Protein AF-A0A066V922-F1 (afdb_monomer_lite)

Radius of gyration: 21.2 Å; chains: 1; bounding box: 51×47×60 Å

Secondary structure (DSSP, 8-state):
-EEEEE-TTS-EEEEE--TT-SSPEEEEEE---SS---------SS---TT--------SS-S------SS-EEEEEE-GGG--EEEEETTSEEEEEETTEEEEEEE--SS-EEEEEE-SSSEEEEEETTS-EEEEESSSTTS-SEEE---SS-EEEEEEPTTSSEEEEEETTSEEEEEESS-TTSTTTTS-SEEEE--SS-EEEEEEETTSSSEEEEEETTSEEEEEEE-SS-EEEEEEEE-SSS-EEEEEEETTTEEEEEETTS-EEEE-S-TTTPPPHHHHHHHHHHHHT-EE-HHHH-S--GGGS-BGGGGGSPPSSTT-EEEEEETTEEEEEEEETTEEEEEEEE--S-----------

InterPro domains:
  IPR001680 WD40 repeat [PF00400] (63-97)
  IPR001680 WD40 repeat [PF00400] (100-137)
  IPR001680 WD40 repeat [PF00400] (143-180)
  IPR001680 WD40 repeat [PF00400] (191-228)
  IPR001680 WD40 repeat [PF00400] (247-271)
  IPR001680 WD40 repeat [PS50082] (1-16)
  IPR001680 WD40 repeat [PS50082] (66-98)
  IPR001680 WD40 repeat [PS50082] (106-146)
  IPR001680 WD40 repeat [PS50082] (196-229)
  IPR001680 WD40 repeat [SM00320] (59-98)
  IPR001680 WD40 repeat [SM00320] (99-137)
  IPR001680 WD40 repeat [SM00320] (141-180)
  IPR001680 WD40 repeat [SM00320] (189-229)
  IPR001680 WD40 repeat [SM00320] (234-272)
  IPR015155 PLAA family ubiquitin binding domain [PF09070] (317-364)
  IPR015155 PLAA family ubiquitin binding domain [PS51394] (336-364)
  IPR015943 WD40/YVTN repeat-like-containing domain superfamily [G3DSA:2.130.10.10] (1-291)
  IPR020472 PAC1/LIS1-like, WD-40 repeat [PR00320] (3-17)
  IPR020472 PAC1/LIS1-like, WD-40 repeat [PR00320] (85-99)
  IPR020472 PAC1/LIS1-like, WD-40 repeat [PR00320] (124-138)

Organism: Tilletiaria anomala (strain ATCC 24038 / CBS 436.72 / UBC 951) (NCBI:txid1037660)

Foldseek 3Di:
DWDWDWFQVQKIWIWDDDPLGQDIDTLDIAHDGPGGDQEDEDAAQADDDPPDPDSPPHDNDDPADQDDDPADWQYWYAAVNRQWIWIWFQSQWIFIAGPSYTQDIQDDGPGTFNYKDHLHNFWIWTFFQSQKIFIAGSVHRPDTPAIAHAGPGGKAEKEQWPPSQKIWTFFQSQKIFIAGPPPRVDPCRRYGLEIEHDGPGGWHYKEFQHVDPGWMWIWFLLQWIWIKDDPSNYIYTQFIDHFLARGFNYWYHDPVGKIWTDGPVRDIDIGDPDPSSDDDPVVVVVGLVSQLADEDECSNVNQDDQVPFAAPVVQVDADPGFQDKHWHHDPPWIWIWGHGPGHTRTRYTYDRDDDPDDPDPPPD

pLDDT: mean 89.66, std 14.13, range [31.98, 98.94]

Sequence (364 aa):
DLLLSASRDKTARLWSRPAGAKQFDTSGVLSGHDGFVNACAFFHSGAAAPGISRSLAVSDTPDYTLLGHEENICSLDAGPGGSYIVSGSWDKTAKVWKDWKCVATLKGHAHAVWAVLAVDEDRILTASADKLIRLWSISSPSKPIATFSGHLDAVRGLSLLQGGKAFASCGNDSNVCIYSLVDLSSPSANQPIYTLSGHTSFAYSLAAIESGQGEVASSGEDRSVRIWKGDGSAGSMQQSITLPAVSVWSVAAIPGGDLATGSNDGVLRVFTRDEARKAGAEEIKIFDAAVASQELNKAQIGDVNLEQLRGLEALCQPGTKEGEVKMVRNGDKGEAYQWTMGSWQKIGDVIGGVAKGKKQLYQG

Structure (mmCIF, N/CA/C/O backbone):
data_AF-A0A066V922-F1
#
_entry.id   AF-A0A066V922-F1
#
loop_
_atom_site.group_PDB
_atom_site.id
_atom_site.type_symbol
_atom_site.label_atom_id
_atom_site.label_alt_id
_atom_site.label_comp_id
_atom_site.label_asym_id
_atom_site.label_entity_id
_atom_site.label_seq_id
_atom_site.pdbx_PDB_ins_code
_atom_site.Cartn_x
_atom_site.Cartn_y
_atom_site.Cartn_z
_atom_site.occupancy
_atom_site.B_iso_or_equiv
_atom_site.auth_seq_id
_atom_site.auth_comp_id
_atom_site.auth_asym_id
_atom_site.auth_atom_id
_atom_site.pdbx_PDB_model_num
ATOM 1 N N . ASP A 1 1 ? 2.276 -20.312 3.798 1.00 87.50 1 ASP A N 1
ATOM 2 C CA . ASP A 1 1 ? 1.802 -18.910 3.808 1.00 87.50 1 ASP A CA 1
ATOM 3 C C . ASP A 1 1 ? 0.357 -18.815 3.377 1.00 87.50 1 ASP A C 1
ATOM 5 O O . ASP A 1 1 ? -0.105 -19.679 2.634 1.00 87.50 1 ASP A O 1
ATOM 9 N N . LEU A 1 2 ? -0.334 -17.776 3.840 1.00 90.06 2 LEU A N 1
ATOM 10 C CA . LEU A 1 2 ? -1.698 -17.449 3.443 1.00 90.06 2 LEU A CA 1
ATOM 11 C C . LEU A 1 2 ? -1.748 -16.011 2.936 1.00 90.06 2 LEU A C 1
ATOM 13 O O . LEU A 1 2 ? -1.105 -15.133 3.506 1.00 90.06 2 LEU A O 1
ATOM 17 N N . LEU A 1 3 ? -2.531 -15.784 1.888 1.00 93.25 3 LEU A N 1
ATOM 18 C CA . LEU A 1 3 ? -2.858 -14.457 1.381 1.00 93.25 3 LEU A CA 1
ATOM 19 C C . LEU A 1 3 ? -4.364 -14.346 1.205 1.00 93.25 3 LEU A C 1
ATOM 21 O O . LEU A 1 3 ? -5.024 -15.315 0.840 1.00 93.25 3 LEU A O 1
ATOM 25 N N . LEU A 1 4 ? -4.891 -13.150 1.423 1.00 93.62 4 LEU A N 1
ATOM 26 C CA . LEU A 1 4 ? -6.270 -12.800 1.129 1.00 93.62 4 LEU A CA 1
ATOM 27 C C . LEU A 1 4 ? -6.245 -11.626 0.155 1.00 93.62 4 LEU A C 1
ATOM 29 O O . LEU A 1 4 ? -5.545 -10.644 0.393 1.00 93.62 4 LEU A O 1
ATOM 33 N N . SER A 1 5 ? -6.971 -11.743 -0.951 1.00 95.62 5 SER A N 1
ATOM 34 C CA . SER A 1 5 ? -7.108 -10.666 -1.931 1.00 95.62 5 SER A CA 1
ATOM 35 C C . SER A 1 5 ? -8.568 -10.295 -2.101 1.00 95.62 5 SER A C 1
ATOM 37 O O . SER A 1 5 ? -9.400 -11.186 -2.250 1.00 95.62 5 SER A O 1
ATOM 39 N N . ALA A 1 6 ? -8.856 -9.003 -2.166 1.00 94.31 6 ALA A N 1
ATOM 40 C CA . ALA A 1 6 ? -10.155 -8.462 -2.532 1.00 94.31 6 ALA A CA 1
ATOM 41 C C . ALA A 1 6 ? -10.144 -7.993 -3.996 1.00 94.31 6 ALA A C 1
ATOM 43 O O . ALA A 1 6 ? -9.106 -7.554 -4.497 1.00 94.31 6 ALA A O 1
ATOM 44 N N . SER A 1 7 ? -11.276 -8.113 -4.690 1.00 95.12 7 SER A N 1
ATOM 45 C CA . SER A 1 7 ? -11.373 -7.792 -6.112 1.00 95.12 7 SER A CA 1
ATOM 46 C C . SER A 1 7 ? -12.682 -7.092 -6.475 1.00 95.12 7 SER A C 1
ATOM 48 O O . SER A 1 7 ? -13.732 -7.235 -5.840 1.00 95.12 7 SER A O 1
ATOM 50 N N . ARG A 1 8 ? -12.621 -6.342 -7.579 1.00 94.19 8 ARG A N 1
ATOM 51 C CA . ARG A 1 8 ? -13.780 -5.705 -8.216 1.00 94.19 8 ARG A CA 1
ATOM 52 C C . ARG A 1 8 ? -14.691 -6.703 -8.937 1.00 94.19 8 ARG A C 1
ATOM 54 O O . ARG A 1 8 ? -15.780 -6.326 -9.355 1.00 94.19 8 ARG A O 1
ATOM 61 N N . ASP A 1 9 ? -14.295 -7.975 -9.022 1.00 93.00 9 ASP A N 1
ATOM 62 C CA . ASP A 1 9 ? -15.160 -9.083 -9.457 1.00 93.00 9 ASP A CA 1
ATOM 63 C C . ASP A 1 9 ? -16.184 -9.518 -8.388 1.00 93.00 9 ASP A C 1
ATOM 65 O O . ASP A 1 9 ? -16.895 -10.501 -8.586 1.00 93.00 9 ASP A O 1
ATOM 69 N N . LYS A 1 10 ? -16.287 -8.755 -7.287 1.00 93.19 10 LYS A N 1
ATOM 70 C CA . LYS A 1 10 ? -17.174 -8.985 -6.136 1.00 93.19 10 LYS A CA 1
ATOM 71 C C . LYS A 1 10 ? -16.784 -10.183 -5.269 1.00 93.19 10 LYS A C 1
ATOM 73 O O . LYS A 1 10 ? -17.571 -10.629 -4.433 1.00 93.19 10 LYS A O 1
ATOM 78 N N . THR A 1 11 ? -15.568 -10.695 -5.441 1.00 92.88 11 THR A N 1
ATOM 79 C CA . THR A 1 11 ? -15.042 -11.792 -4.630 1.00 92.88 11 THR A CA 1
ATOM 80 C C . THR A 1 11 ? -13.855 -11.351 -3.789 1.00 92.88 11 THR A C 1
ATOM 82 O O . THR A 1 11 ? -13.096 -10.443 -4.145 1.00 92.88 11 THR A O 1
ATOM 85 N N . ALA A 1 12 ? -13.677 -12.035 -2.663 1.00 93.19 12 ALA A N 1
ATOM 86 C CA . ALA A 1 12 ? -12.369 -12.169 -2.049 1.00 93.19 12 ALA A CA 1
ATOM 87 C C . ALA A 1 12 ? -11.852 -13.593 -2.272 1.00 93.19 12 ALA A C 1
ATOM 89 O O . ALA A 1 12 ? -12.626 -14.539 -2.399 1.00 93.19 12 ALA A O 1
ATOM 90 N N . ARG A 1 13 ? -10.535 -13.762 -2.352 1.00 93.81 13 ARG A N 1
ATOM 91 C CA . ARG A 1 13 ? -9.901 -15.061 -2.597 1.00 93.81 13 ARG A CA 1
ATOM 92 C C . ARG A 1 13 ? -8.843 -15.324 -1.554 1.00 93.81 13 ARG A C 1
ATOM 94 O O . ARG A 1 13 ? -7.994 -14.468 -1.302 1.00 93.81 13 ARG A O 1
ATOM 101 N N . LEU A 1 14 ? -8.909 -16.512 -0.972 1.00 93.44 14 LEU A N 1
ATOM 102 C CA . LEU A 1 14 ? -7.880 -17.041 -0.101 1.00 93.44 14 LEU A CA 1
ATOM 103 C C . LEU A 1 14 ? -6.886 -17.824 -0.956 1.00 93.44 14 LEU A C 1
ATOM 105 O O . LEU A 1 14 ? -7.272 -18.646 -1.789 1.00 93.44 14 LEU A O 1
ATOM 109 N N . TRP A 1 15 ? -5.607 -17.569 -0.726 1.00 93.50 15 TRP A N 1
ATOM 110 C CA . TRP A 1 15 ? -4.508 -18.244 -1.390 1.00 93.50 15 TRP A CA 1
ATOM 111 C C . TRP A 1 15 ? -3.625 -18.910 -0.350 1.00 93.50 15 TRP A C 1
ATOM 113 O O . TRP A 1 15 ? -3.354 -18.332 0.705 1.00 93.50 15 TRP A O 1
ATOM 123 N N . SER A 1 16 ? -3.128 -20.100 -0.661 1.00 92.06 16 SER A N 1
ATOM 124 C CA . SER A 1 16 ? -2.196 -20.825 0.194 1.00 92.06 16 SER A CA 1
ATOM 125 C C . SER A 1 16 ? -0.951 -21.235 -0.570 1.00 92.06 16 SER A C 1
ATOM 127 O O . SER A 1 16 ? -1.041 -21.743 -1.684 1.00 92.06 16 SER A O 1
ATOM 129 N N . ARG A 1 17 ? 0.204 -21.067 0.070 1.00 91.62 17 ARG A N 1
ATOM 130 C CA . ARG A 1 17 ? 1.487 -21.603 -0.388 1.00 91.62 17 ARG A CA 1
ATOM 131 C C . ARG A 1 17 ? 1.995 -22.621 0.631 1.00 91.62 17 ARG A C 1
ATOM 133 O O . ARG A 1 17 ? 2.325 -22.213 1.755 1.00 91.62 17 ARG A O 1
ATOM 140 N N . PRO A 1 18 ? 2.038 -23.922 0.290 1.00 89.06 18 PRO A N 1
ATOM 141 C CA . PRO A 1 18 ? 2.653 -24.941 1.134 1.00 89.06 18 PRO A CA 1
ATOM 142 C C . PRO A 1 18 ? 4.140 -24.662 1.386 1.00 89.06 18 PRO A C 1
ATOM 144 O O . PRO A 1 18 ? 4.804 -23.986 0.600 1.00 89.06 18 PRO A O 1
ATOM 147 N N . ALA A 1 19 ? 4.684 -25.206 2.475 1.00 85.31 19 ALA A N 1
ATOM 148 C CA . ALA A 1 19 ? 6.110 -25.085 2.767 1.00 85.31 19 ALA A CA 1
ATOM 149 C C . ALA A 1 19 ? 6.957 -25.678 1.624 1.00 85.31 19 ALA A C 1
ATOM 151 O O . ALA A 1 19 ? 6.695 -26.787 1.163 1.00 85.31 19 ALA A O 1
ATOM 152 N N . GLY A 1 20 ? 7.965 -24.931 1.166 1.00 83.88 20 GLY A N 1
ATOM 153 C CA . GLY A 1 20 ? 8.836 -25.327 0.052 1.00 83.88 20 GLY A CA 1
ATOM 154 C C . GLY A 1 20 ? 8.241 -25.128 -1.348 1.00 83.88 20 GLY A C 1
ATOM 155 O O . GLY A 1 20 ? 8.960 -25.296 -2.331 1.00 83.88 20 GLY A O 1
ATOM 156 N N . ALA A 1 21 ? 6.967 -24.741 -1.467 1.00 88.88 21 ALA A N 1
ATOM 157 C CA . ALA A 1 21 ? 6.369 -24.386 -2.750 1.00 88.88 21 ALA A CA 1
ATOM 158 C C . ALA A 1 21 ? 6.754 -22.955 -3.164 1.00 88.88 21 ALA A C 1
ATOM 160 O O . ALA A 1 21 ? 6.979 -22.086 -2.321 1.00 88.88 21 ALA A O 1
ATOM 161 N N . LYS A 1 22 ? 6.803 -22.702 -4.478 1.00 89.06 22 LYS A N 1
ATOM 162 C CA . LYS A 1 22 ? 7.029 -21.356 -5.038 1.00 89.06 22 LYS A CA 1
ATOM 163 C C . LYS A 1 22 ? 5.721 -20.600 -5.268 1.00 89.06 22 LYS A C 1
ATOM 165 O O . LYS A 1 22 ? 5.647 -19.401 -5.012 1.00 89.06 22 LYS A O 1
ATOM 170 N N . GLN A 1 23 ? 4.704 -21.318 -5.738 1.00 89.44 23 GLN A N 1
ATOM 171 C CA . GLN A 1 23 ? 3.429 -20.766 -6.184 1.00 89.44 23 GLN A CA 1
ATOM 172 C C . GLN A 1 23 ? 2.380 -20.776 -5.071 1.00 89.44 23 GLN A C 1
ATOM 174 O O . GLN A 1 23 ? 2.473 -21.539 -4.108 1.00 89.44 23 GLN A O 1
ATOM 179 N N . PHE A 1 24 ? 1.398 -19.894 -5.220 1.00 93.06 24 PHE A N 1
ATOM 180 C CA . PHE A 1 24 ? 0.194 -19.863 -4.405 1.00 93.06 24 PHE A CA 1
ATOM 181 C C . PHE A 1 24 ? -0.958 -20.473 -5.196 1.00 93.06 24 PHE A C 1
ATOM 183 O O . PHE A 1 24 ? -1.198 -20.075 -6.334 1.00 93.06 24 PHE A O 1
ATOM 190 N N . ASP A 1 25 ? -1.706 -21.359 -4.554 1.00 91.62 25 ASP A N 1
ATOM 191 C CA . ASP A 1 25 ? -2.947 -21.904 -5.090 1.00 91.62 25 ASP A CA 1
ATOM 192 C C . ASP A 1 25 ? -4.141 -21.219 -4.427 1.00 91.62 25 ASP A C 1
ATOM 194 O O . ASP A 1 25 ? -4.099 -20.895 -3.235 1.00 91.62 25 ASP A O 1
ATOM 198 N N . THR A 1 26 ? -5.224 -21.005 -5.178 1.00 90.88 26 THR A N 1
ATOM 199 C CA . THR A 1 26 ? -6.489 -20.555 -4.588 1.00 90.88 26 THR A CA 1
ATOM 200 C C . THR A 1 26 ? -7.048 -21.671 -3.707 1.00 90.88 26 THR A C 1
ATOM 202 O O . THR A 1 26 ? -7.366 -22.752 -4.194 1.00 90.88 26 THR A O 1
ATOM 205 N N . SER A 1 27 ? -7.180 -21.403 -2.411 1.00 87.38 27 SER A N 1
ATOM 206 C CA . SER A 1 27 ? -7.710 -22.342 -1.418 1.00 87.38 27 SER A CA 1
ATOM 207 C C . SER A 1 27 ? -9.165 -22.066 -1.042 1.00 87.38 27 SER A C 1
ATOM 209 O O . SER A 1 27 ? -9.804 -22.909 -0.418 1.00 87.38 27 SER A O 1
ATOM 211 N N . GLY A 1 28 ? -9.714 -20.919 -1.450 1.00 88.00 28 GLY A N 1
ATOM 212 C CA . GLY A 1 28 ? -11.136 -20.623 -1.321 1.00 88.00 28 GLY A CA 1
ATOM 213 C C . GLY A 1 28 ? -11.526 -19.308 -1.985 1.00 88.00 28 GLY A C 1
ATOM 214 O O . GLY A 1 28 ? -10.698 -18.414 -2.172 1.00 88.00 28 GLY A O 1
ATOM 215 N N . VAL A 1 29 ? -12.803 -19.196 -2.333 1.00 90.88 29 VAL A N 1
ATOM 216 C CA . VAL A 1 29 ? -13.412 -17.972 -2.856 1.00 90.88 29 VAL A CA 1
ATOM 217 C C . VAL A 1 29 ? -14.531 -17.583 -1.903 1.00 90.88 29 VAL A C 1
ATOM 219 O O . VAL A 1 29 ? -15.367 -18.408 -1.566 1.00 90.88 29 VAL A O 1
ATOM 222 N N . LEU A 1 30 ? -14.502 -16.338 -1.448 1.00 89.62 30 LEU A N 1
ATOM 223 C CA . LEU A 1 30 ? -15.539 -15.701 -0.652 1.00 89.62 30 LEU A CA 1
ATOM 224 C C . LEU A 1 30 ? -16.408 -14.890 -1.608 1.00 89.62 30 LEU A C 1
ATOM 226 O O . LEU A 1 30 ? -15.980 -13.844 -2.115 1.00 89.62 30 LEU A O 1
ATOM 230 N N . SER A 1 31 ? -17.603 -15.397 -1.880 1.00 87.19 31 SER A N 1
ATOM 231 C CA . SER A 1 31 ? -18.597 -14.740 -2.726 1.00 87.19 31 SER A CA 1
ATOM 232 C C . SER A 1 31 ? -19.736 -14.132 -1.888 1.00 87.19 31 SER A C 1
ATOM 234 O O . SER A 1 31 ? -19.645 -14.072 -0.665 1.00 87.19 31 SER A O 1
ATOM 236 N N . GLY A 1 32 ? -20.769 -13.581 -2.535 1.00 82.25 32 GLY A N 1
ATOM 237 C CA . GLY A 1 32 ? -21.944 -13.020 -1.846 1.00 82.25 32 GLY A CA 1
ATOM 238 C C . GLY A 1 32 ? -21.946 -11.500 -1.638 1.00 82.25 32 GLY A C 1
ATOM 239 O O . GLY A 1 32 ? -22.894 -10.976 -1.061 1.00 82.25 32 GLY A O 1
ATOM 240 N N . HIS A 1 33 ? -20.936 -10.774 -2.128 1.00 86.12 33 HIS A N 1
ATOM 241 C CA . HIS A 1 33 ? -20.959 -9.308 -2.149 1.00 86.12 33 HIS A CA 1
ATOM 242 C C . HIS A 1 33 ? -21.713 -8.795 -3.387 1.00 86.12 33 HIS A C 1
ATOM 244 O O . HIS A 1 33 ? -21.485 -9.259 -4.505 1.00 86.12 33 HIS A O 1
ATOM 250 N N . ASP A 1 34 ? -22.562 -7.780 -3.216 1.00 86.00 34 ASP A N 1
ATOM 251 C CA . ASP A 1 34 ? -23.314 -7.179 -4.331 1.00 86.00 34 ASP A CA 1
ATOM 252 C C . ASP A 1 34 ? -22.495 -6.156 -5.141 1.00 86.00 34 ASP A C 1
ATOM 254 O O . ASP A 1 34 ? -22.832 -5.841 -6.291 1.00 86.00 34 ASP A O 1
ATOM 258 N N . GLY A 1 35 ? -21.384 -5.676 -4.574 1.00 88.62 35 GLY A N 1
ATOM 259 C CA . GLY A 1 35 ? -20.483 -4.675 -5.147 1.00 88.62 35 GLY A CA 1
ATOM 260 C C . GLY A 1 35 ? -19.009 -5.072 -5.064 1.00 88.62 35 GLY A C 1
ATOM 261 O O . GLY A 1 35 ? -18.673 -6.218 -4.775 1.00 88.62 35 GLY A O 1
ATOM 262 N N . PHE A 1 36 ? -18.120 -4.118 -5.349 1.00 92.75 36 PHE A N 1
ATOM 263 C CA . PHE A 1 36 ? -16.677 -4.334 -5.244 1.00 92.75 36 PHE A CA 1
ATOM 264 C C . PHE A 1 36 ? -16.284 -4.694 -3.812 1.00 92.75 36 PHE A C 1
ATOM 266 O O . PHE A 1 36 ? -16.769 -4.086 -2.857 1.00 92.75 36 PHE A O 1
ATOM 273 N N . VAL A 1 37 ? -15.373 -5.655 -3.667 1.00 94.31 37 VAL A N 1
ATOM 274 C CA . VAL A 1 37 ? -14.718 -5.888 -2.382 1.00 94.31 37 VAL A CA 1
ATOM 275 C C . VAL A 1 37 ? -13.525 -4.940 -2.317 1.00 94.31 37 VAL A C 1
ATOM 277 O O . VAL A 1 37 ? -12.546 -5.118 -3.039 1.00 94.31 37 VAL A O 1
ATOM 280 N N . ASN A 1 38 ? -13.630 -3.901 -1.490 1.00 92.62 38 ASN A N 1
ATOM 281 C CA . ASN A 1 38 ? -12.627 -2.830 -1.422 1.00 92.62 38 ASN A CA 1
ATOM 282 C C . ASN A 1 38 ? -11.485 -3.130 -0.448 1.00 92.62 38 ASN A C 1
ATOM 284 O O . ASN A 1 38 ? -10.369 -2.656 -0.635 1.00 92.62 38 ASN A O 1
ATOM 288 N N . ALA A 1 39 ? -11.766 -3.895 0.606 1.00 93.25 39 ALA A N 1
ATOM 289 C CA . ALA A 1 39 ? -10.811 -4.192 1.660 1.00 93.25 39 ALA A CA 1
ATOM 290 C C . ALA A 1 39 ? -11.051 -5.586 2.228 1.00 93.25 39 ALA A C 1
ATOM 292 O O . ALA A 1 39 ? -12.178 -6.079 2.270 1.00 93.25 39 ALA A O 1
ATOM 293 N N . CYS A 1 40 ? -9.978 -6.196 2.708 1.00 93.94 40 CYS A N 1
ATOM 294 C CA . CYS A 1 40 ? -10.016 -7.456 3.422 1.00 93.94 40 CYS A CA 1
ATOM 295 C C . CYS A 1 40 ? -8.916 -7.460 4.484 1.00 93.94 40 CYS A C 1
ATOM 297 O O . CYS A 1 40 ? -7.828 -6.939 4.248 1.00 93.94 40 CYS A O 1
ATOM 299 N N . ALA A 1 41 ? -9.191 -8.069 5.631 1.00 92.00 41 ALA A N 1
ATOM 300 C CA . ALA A 1 41 ? -8.224 -8.244 6.704 1.00 92.00 41 ALA A CA 1
ATOM 301 C C . ALA A 1 41 ? -8.397 -9.639 7.302 1.00 92.00 41 ALA A C 1
ATOM 303 O O . ALA A 1 41 ? -9.513 -10.160 7.375 1.00 92.00 41 ALA A O 1
ATOM 304 N N . PHE A 1 42 ? -7.297 -10.245 7.739 1.00 88.75 42 PHE A N 1
ATOM 305 C CA . PHE A 1 42 ? -7.385 -11.452 8.547 1.00 88.75 42 PHE A CA 1
ATOM 306 C C . PHE A 1 42 ? -7.827 -11.080 9.961 1.00 88.75 42 PHE A C 1
ATOM 308 O O . PHE A 1 42 ? -7.199 -10.254 10.616 1.00 88.75 42 PHE A O 1
ATOM 315 N N . PHE A 1 43 ? -8.874 -11.737 10.447 1.00 84.94 43 PHE A N 1
ATOM 316 C CA . PHE A 1 43 ? -9.348 -11.605 11.817 1.00 84.94 43 PHE A CA 1
ATOM 317 C C . PHE A 1 43 ? -9.267 -12.970 12.501 1.00 84.94 43 PHE A C 1
ATOM 319 O O . PHE A 1 43 ? -9.859 -13.941 12.033 1.00 84.94 43 PHE A O 1
ATOM 326 N N . HIS A 1 44 ? -8.509 -13.060 13.594 1.00 73.06 44 HIS A N 1
ATOM 327 C CA . HIS A 1 44 ? -8.324 -14.303 14.341 1.00 73.06 44 HIS A CA 1
ATOM 328 C C . HIS A 1 44 ? -8.825 -14.125 15.768 1.00 73.06 44 HIS A C 1
ATOM 330 O O . HIS A 1 44 ? -8.191 -13.424 16.544 1.00 73.06 44 HIS A O 1
ATOM 336 N N . SER A 1 45 ? -9.902 -14.806 16.156 1.00 54.66 45 SER A N 1
ATOM 337 C CA . SER A 1 45 ? -10.264 -14.893 17.571 1.00 54.66 45 SER A CA 1
ATOM 338 C C . SER A 1 45 ? -9.290 -15.838 18.296 1.00 54.66 45 SER A C 1
ATOM 340 O O . SER A 1 45 ? -9.345 -17.059 18.104 1.00 54.66 45 SER A O 1
ATOM 342 N N . GLY A 1 46 ? -8.406 -15.284 19.129 1.00 49.94 46 GLY A N 1
ATOM 343 C CA . GLY A 1 46 ? -7.539 -16.035 20.044 1.00 49.94 46 GLY A CA 1
ATOM 344 C C . GLY A 1 46 ? -6.112 -16.294 19.543 1.00 49.94 46 GLY A C 1
ATOM 345 O O . GLY A 1 46 ? -5.828 -16.292 18.347 1.00 49.94 46 GLY A O 1
ATOM 346 N N . ALA A 1 47 ? -5.197 -16.536 20.488 1.00 42.97 47 ALA A N 1
ATOM 347 C CA . ALA A 1 47 ? -3.798 -16.837 20.196 1.00 42.97 47 ALA A CA 1
ATOM 348 C C . ALA A 1 47 ? -3.687 -18.132 19.374 1.00 42.97 47 ALA A C 1
ATOM 350 O O . ALA A 1 47 ? -4.131 -19.199 19.807 1.00 42.97 47 ALA A O 1
ATOM 351 N N . ALA A 1 48 ? -3.090 -18.055 18.186 1.00 43.59 48 ALA A N 1
ATOM 352 C CA . ALA A 1 48 ? -2.724 -19.249 17.442 1.00 43.59 48 ALA A CA 1
ATOM 353 C C . ALA A 1 48 ? -1.663 -20.015 18.248 1.00 43.59 48 ALA A C 1
ATOM 355 O O . ALA A 1 48 ? -0.549 -19.530 18.439 1.00 43.59 48 ALA A O 1
ATOM 356 N N . ALA A 1 49 ? -2.001 -21.210 18.739 1.00 36.22 49 ALA A N 1
ATOM 357 C CA . ALA A 1 49 ? -0.987 -22.125 19.243 1.00 36.22 49 ALA A CA 1
ATOM 358 C C . ALA A 1 49 ? -0.062 -22.509 18.069 1.00 36.22 49 ALA A C 1
ATOM 360 O O . ALA A 1 49 ? -0.569 -22.885 17.004 1.00 36.22 49 ALA A O 1
ATOM 361 N N . PRO A 1 50 ? 1.270 -22.415 18.216 1.00 36.34 50 PRO A N 1
ATOM 362 C CA . PRO A 1 50 ? 2.186 -22.813 17.155 1.00 36.34 50 PRO A CA 1
ATOM 363 C C . PRO A 1 50 ? 1.982 -24.297 16.809 1.00 36.34 50 PRO A C 1
ATOM 365 O O . PRO A 1 50 ? 1.956 -25.148 17.694 1.00 36.34 50 PRO A O 1
ATOM 368 N N . GLY A 1 51 ? 1.834 -24.607 15.516 1.00 39.06 51 GLY A N 1
ATOM 369 C CA . GLY A 1 51 ? 1.804 -25.984 15.003 1.00 39.06 51 GLY A CA 1
ATOM 370 C C . GLY A 1 51 ? 0.432 -26.573 14.650 1.00 39.06 51 GLY A C 1
ATOM 371 O O . GLY A 1 51 ? 0.386 -27.707 14.181 1.00 39.06 51 GLY A O 1
ATOM 372 N N . ILE A 1 52 ? -0.680 -25.844 14.802 1.00 37.34 52 ILE A N 1
ATOM 373 C CA . ILE A 1 52 ? -1.986 -26.328 14.321 1.00 37.34 52 ILE A CA 1
ATOM 374 C C . ILE A 1 52 ? -2.198 -25.878 12.871 1.00 37.34 52 ILE A C 1
ATOM 376 O O . ILE A 1 52 ? -2.446 -24.703 12.605 1.00 37.34 52 ILE A O 1
ATOM 380 N N . SER A 1 53 ? -2.147 -26.829 11.933 1.00 38.69 53 SER A N 1
ATOM 381 C CA . SER A 1 53 ? -2.688 -26.639 10.583 1.00 38.69 53 SER A CA 1
ATOM 382 C C . SER A 1 53 ? -4.207 -26.500 10.698 1.00 38.69 53 SER A C 1
ATOM 384 O O . SER A 1 53 ? -4.923 -27.489 10.854 1.00 38.69 53 SER A O 1
ATOM 386 N N . ARG A 1 54 ? -4.714 -25.263 10.706 1.00 50.72 54 ARG A N 1
ATOM 387 C CA . ARG A 1 54 ? -6.150 -25.020 10.548 1.00 50.72 54 ARG A CA 1
ATOM 388 C C . ARG A 1 54 ? -6.468 -25.102 9.061 1.00 50.72 54 ARG A C 1
ATOM 390 O O . ARG A 1 54 ? -6.036 -24.255 8.286 1.00 50.72 54 ARG A O 1
ATOM 397 N N . SER A 1 55 ? -7.234 -26.119 8.674 1.00 45.88 55 SER A N 1
ATOM 398 C CA . SER A 1 55 ? -7.987 -26.058 7.424 1.00 45.88 55 SER A CA 1
ATOM 399 C C . SER A 1 55 ? -8.949 -24.875 7.546 1.00 45.88 55 SER A C 1
ATOM 401 O O . SER A 1 55 ? -9.810 -24.861 8.426 1.00 45.88 55 SER A O 1
ATOM 403 N N . LEU A 1 56 ? -8.736 -23.839 6.736 1.00 55.31 56 LEU A N 1
ATOM 404 C CA . LEU A 1 56 ? -9.671 -22.729 6.618 1.00 55.31 56 LEU A CA 1
ATOM 405 C C . LEU A 1 56 ? -10.824 -23.219 5.745 1.00 55.31 56 LEU A C 1
ATOM 407 O O . LEU A 1 56 ? -10.718 -23.230 4.522 1.00 55.31 56 LEU A O 1
ATOM 411 N N . ALA A 1 57 ? -11.903 -23.678 6.376 1.00 56.50 57 ALA A N 1
ATOM 412 C CA . ALA A 1 57 ? -13.160 -23.869 5.673 1.00 56.50 57 ALA A CA 1
ATOM 413 C C . ALA A 1 57 ? -13.692 -22.478 5.303 1.00 56.50 57 ALA A C 1
ATOM 415 O O . ALA A 1 57 ? -14.070 -21.697 6.174 1.00 56.50 57 ALA A O 1
ATOM 416 N N . VAL A 1 58 ? -13.644 -22.150 4.015 1.00 64.50 58 VAL A N 1
ATOM 417 C CA . VAL A 1 58 ? -14.196 -20.909 3.470 1.00 64.50 58 VAL A CA 1
ATOM 418 C C . VAL A 1 58 ? -15.672 -21.160 3.161 1.00 64.50 58 VAL A C 1
ATOM 420 O O . VAL A 1 58 ? -15.984 -22.082 2.410 1.00 64.50 58 VAL A O 1
ATOM 423 N N . SER A 1 59 ? -16.568 -20.380 3.771 1.00 71.12 59 SER A N 1
ATOM 424 C CA . SER A 1 59 ? -18.011 -20.422 3.506 1.00 71.12 59 SER A CA 1
ATOM 425 C C . SER A 1 59 ? -18.430 -19.230 2.647 1.00 71.12 59 SER A C 1
ATOM 427 O O . SER A 1 59 ? -17.935 -18.123 2.852 1.00 71.12 59 SER A O 1
ATOM 429 N N . ASP A 1 60 ? -19.375 -19.446 1.729 1.00 73.50 60 ASP A N 1
ATOM 430 C CA . ASP A 1 60 ? -20.008 -18.378 0.941 1.00 73.50 60 ASP A CA 1
ATOM 431 C C . ASP A 1 60 ? -21.050 -17.581 1.742 1.00 73.50 60 ASP A C 1
ATOM 433 O O . ASP A 1 60 ? -21.504 -16.525 1.305 1.00 73.50 60 ASP A O 1
ATOM 437 N N . THR A 1 61 ? -21.449 -18.067 2.921 1.00 80.88 61 THR A N 1
ATOM 438 C CA . THR A 1 61 ? -22.346 -17.335 3.820 1.00 80.88 61 THR A CA 1
ATOM 439 C C . THR A 1 61 ? -21.538 -16.658 4.922 1.00 80.88 61 THR A C 1
ATOM 441 O O . THR A 1 61 ? -20.828 -17.365 5.646 1.00 80.88 61 THR A O 1
ATOM 444 N N . PRO A 1 62 ? -21.655 -15.331 5.109 1.00 86.69 62 PRO A N 1
ATOM 445 C CA . PRO A 1 62 ? -20.966 -14.664 6.201 1.00 86.69 62 PRO A CA 1
ATOM 446 C C . PRO A 1 62 ? -21.539 -15.122 7.547 1.00 86.69 62 PRO A C 1
ATOM 448 O O . PRO A 1 62 ? -22.757 -15.164 7.721 1.00 86.69 62 PRO A O 1
ATOM 451 N N . ASP A 1 63 ? -20.667 -15.397 8.518 1.00 87.00 63 ASP A N 1
ATOM 452 C CA . ASP A 1 63 ? -21.092 -15.669 9.899 1.00 87.00 63 ASP A CA 1
ATOM 453 C C . ASP A 1 63 ? -21.768 -14.439 10.526 1.00 87.00 63 ASP A C 1
ATOM 455 O O . ASP A 1 63 ? -22.692 -14.560 11.332 1.00 87.00 63 ASP A O 1
ATOM 459 N N . TYR A 1 64 ? -21.314 -13.240 10.137 1.00 89.12 64 TYR A N 1
ATOM 460 C CA . TYR A 1 64 ? -21.810 -11.961 10.636 1.00 89.12 64 TYR A CA 1
ATOM 461 C C . TYR A 1 64 ? -21.823 -10.893 9.543 1.00 89.12 64 TYR A C 1
ATOM 463 O O . TYR A 1 64 ? -20.935 -10.828 8.694 1.00 89.12 64 TYR A O 1
ATOM 471 N N . THR A 1 65 ? -22.791 -9.980 9.631 1.00 91.44 65 THR A N 1
ATOM 472 C CA . THR A 1 65 ? -22.835 -8.750 8.833 1.00 91.44 65 THR A CA 1
ATOM 473 C C . THR A 1 65 ? -22.812 -7.543 9.763 1.00 91.44 65 THR A C 1
ATOM 475 O O . THR A 1 65 ? -23.721 -7.344 10.568 1.00 91.44 65 THR A O 1
ATOM 478 N N . LEU A 1 66 ? -21.764 -6.726 9.656 1.00 94.12 66 LEU A N 1
ATOM 479 C CA . LEU A 1 66 ? -21.562 -5.545 10.496 1.00 94.12 66 LEU A CA 1
ATOM 480 C C . LEU A 1 66 ? -22.233 -4.321 9.863 1.00 94.12 66 LEU A C 1
ATOM 482 O O . LEU A 1 66 ? -21.630 -3.584 9.086 1.00 94.12 66 LEU A O 1
ATOM 486 N N . LEU A 1 67 ? -23.511 -4.121 10.179 1.00 94.12 67 LEU A N 1
ATOM 487 C CA . LEU A 1 67 ? -24.300 -3.005 9.655 1.00 94.12 67 LEU A CA 1
ATOM 488 C C . LEU A 1 67 ? -24.016 -1.716 10.437 1.00 94.12 67 LEU A C 1
ATOM 490 O O . LEU A 1 67 ? -24.080 -1.702 11.668 1.00 94.12 67 LEU A O 1
ATOM 494 N N . GLY A 1 68 ? -23.746 -0.613 9.731 1.00 94.31 68 GLY A N 1
ATOM 495 C CA . GLY A 1 68 ? -23.700 0.704 10.373 1.00 94.31 68 GLY A CA 1
ATOM 496 C C . GLY A 1 68 ? -22.980 1.830 9.634 1.00 94.31 68 GLY A C 1
ATOM 497 O O . GLY A 1 68 ? -23.165 2.977 10.034 1.00 94.31 68 GLY A O 1
ATOM 498 N N . HIS A 1 69 ? -22.152 1.545 8.627 1.00 97.44 69 HIS A N 1
ATOM 499 C CA . HIS A 1 69 ? -21.641 2.583 7.721 1.00 97.44 69 HIS A CA 1
ATOM 500 C C . HIS A 1 69 ? -22.722 2.999 6.716 1.00 97.44 69 HIS A C 1
ATOM 502 O O . HIS A 1 69 ? -23.539 2.171 6.316 1.00 97.44 69 HIS A O 1
ATOM 508 N N . GLU A 1 70 ? -22.722 4.276 6.333 1.00 97.31 70 GLU A N 1
ATOM 509 C CA . GLU A 1 70 ? -23.716 4.853 5.405 1.00 97.31 70 GLU A CA 1
ATOM 510 C C . GLU A 1 70 ? -23.213 4.904 3.954 1.00 97.31 70 GLU A C 1
ATOM 512 O O . GLU A 1 70 ? -23.998 5.079 3.029 1.00 97.31 70 GLU A O 1
ATOM 517 N N . GLU A 1 71 ? -21.909 4.719 3.752 1.00 96.81 71 GLU A N 1
ATOM 518 C CA . GLU A 1 71 ? -21.227 4.779 2.459 1.00 96.81 71 GLU A CA 1
ATOM 519 C C . GLU A 1 71 ? -20.136 3.697 2.380 1.00 96.81 71 GLU A C 1
ATOM 521 O O . GLU A 1 71 ? -19.818 3.032 3.374 1.00 96.81 71 GLU A O 1
ATOM 526 N N . ASN A 1 72 ? -19.519 3.554 1.202 1.00 94.44 72 ASN A N 1
ATOM 527 C CA . ASN A 1 72 ? -18.491 2.550 0.916 1.00 94.44 72 ASN A CA 1
ATOM 528 C C . ASN A 1 72 ? -17.415 2.445 2.006 1.00 94.44 72 ASN A C 1
ATOM 530 O O . ASN A 1 72 ? -16.818 3.441 2.423 1.00 94.44 72 ASN A O 1
ATOM 534 N N . ILE A 1 73 ? -17.133 1.208 2.416 1.00 96.38 73 ILE A N 1
ATOM 535 C CA . ILE A 1 73 ? -15.994 0.864 3.270 1.00 96.38 73 ILE A CA 1
ATOM 536 C C . ILE A 1 73 ? -14.742 0.825 2.390 1.00 96.38 73 ILE A C 1
ATOM 538 O O . ILE A 1 73 ? -14.761 0.233 1.309 1.00 96.38 73 ILE A O 1
ATOM 542 N N . CYS A 1 74 ? -13.663 1.458 2.844 1.00 95.25 74 CYS A N 1
ATOM 543 C CA . CYS A 1 74 ? -12.408 1.591 2.095 1.00 95.25 74 CYS A CA 1
ATOM 544 C C . CYS A 1 74 ? -11.273 0.756 2.660 1.00 95.25 74 CYS A C 1
ATOM 546 O O . CYS A 1 74 ? -10.369 0.373 1.928 1.00 95.25 74 CYS A O 1
ATOM 548 N N . SER A 1 75 ? -11.287 0.525 3.968 1.00 96.94 75 SER A N 1
ATOM 549 C CA . SER A 1 75 ? -10.209 -0.155 4.672 1.00 96.94 75 SER A CA 1
ATOM 550 C C . SER A 1 75 ? -10.741 -0.889 5.887 1.00 96.94 75 SER A C 1
ATOM 552 O O . SER A 1 75 ? -11.740 -0.493 6.497 1.00 96.94 75 SER A O 1
ATOM 554 N N . LEU A 1 76 ? -10.045 -1.970 6.215 1.00 97.62 76 LEU A N 1
ATOM 555 C CA . LEU A 1 76 ? -10.284 -2.814 7.369 1.00 97.62 76 LEU A CA 1
ATOM 556 C C . LEU A 1 76 ? -8.942 -3.136 8.009 1.00 97.62 76 LEU A C 1
ATOM 558 O O . LEU A 1 76 ? -7.964 -3.351 7.295 1.00 97.62 76 LEU A O 1
ATOM 562 N N . ASP A 1 77 ? -8.927 -3.218 9.332 1.00 97.00 77 ASP A N 1
ATOM 563 C CA . ASP A 1 77 ? -7.813 -3.797 10.074 1.00 97.00 77 ASP A CA 1
ATOM 564 C C . ASP A 1 77 ? -8.318 -4.511 11.337 1.00 97.00 77 ASP A C 1
ATOM 566 O O . ASP A 1 77 ? -9.440 -4.267 11.800 1.00 97.00 77 ASP A O 1
ATOM 570 N N . ALA A 1 78 ? -7.505 -5.413 11.879 1.00 94.94 78 ALA A N 1
ATOM 571 C CA . ALA A 1 78 ? -7.817 -6.198 13.066 1.00 94.94 78 ALA A CA 1
ATOM 572 C C . ALA A 1 78 ? -6.907 -5.810 14.237 1.00 94.94 78 ALA A C 1
ATOM 574 O O . ALA A 1 78 ? -5.688 -5.738 14.108 1.00 94.94 78 ALA A O 1
ATOM 575 N N . GLY A 1 79 ? -7.514 -5.608 15.407 1.00 93.31 79 GLY A N 1
ATOM 576 C CA . GLY A 1 79 ? -6.803 -5.389 16.661 1.00 93.31 79 GLY A CA 1
ATOM 577 C C . GLY A 1 79 ? -5.905 -6.573 17.037 1.00 93.31 79 GLY A C 1
ATOM 578 O O . GLY A 1 79 ? -6.179 -7.709 16.623 1.00 93.31 79 GLY A O 1
ATOM 579 N N . PRO A 1 80 ? -4.854 -6.351 17.849 1.00 89.44 80 PRO A N 1
ATOM 580 C CA . PRO A 1 80 ? -3.987 -7.431 18.303 1.00 89.44 80 PRO A CA 1
ATOM 581 C C . PRO A 1 80 ? -4.789 -8.566 18.958 1.00 89.44 80 PRO A C 1
ATOM 583 O O . PRO A 1 80 ? -5.785 -8.348 19.644 1.00 89.44 80 PRO A O 1
ATOM 586 N N . GLY A 1 81 ? -4.412 -9.813 18.661 1.00 83.69 81 GLY A N 1
ATOM 587 C CA . GLY A 1 81 ? -5.137 -10.997 19.145 1.00 83.69 81 GLY A CA 1
ATOM 588 C C . GLY A 1 81 ? -6.587 -11.134 18.647 1.00 83.69 81 GLY A C 1
ATOM 589 O O . GLY A 1 81 ? -7.320 -11.967 19.184 1.00 83.69 81 GLY A O 1
ATOM 590 N N . GLY A 1 82 ? -6.999 -10.326 17.660 1.00 86.00 82 GLY A N 1
ATOM 591 C CA . GLY A 1 82 ? -8.376 -10.243 17.170 1.00 86.00 82 GLY A CA 1
ATOM 592 C C . GLY A 1 82 ? -9.346 -9.674 18.197 1.00 86.00 82 GLY A C 1
ATOM 593 O O . GLY A 1 82 ? -10.500 -10.092 18.250 1.00 86.00 82 GLY A O 1
ATOM 594 N N . SER A 1 83 ? -8.893 -8.740 19.036 1.00 92.06 83 SER A N 1
ATOM 595 C CA . SER A 1 83 ? -9.732 -8.138 20.076 1.00 92.06 83 SER A CA 1
ATOM 596 C C . SER A 1 83 ? -10.794 -7.174 19.533 1.00 92.06 83 SER A C 1
ATOM 598 O O . SER A 1 83 ? -11.790 -6.910 20.210 1.00 92.06 83 SER A O 1
ATOM 600 N N . TYR A 1 84 ? -10.609 -6.647 18.320 1.00 95.69 84 TYR A N 1
ATOM 601 C CA . TYR A 1 84 ? -11.585 -5.821 17.607 1.00 95.69 84 TYR A CA 1
ATOM 602 C C . TYR A 1 84 ? -11.327 -5.802 16.098 1.00 95.69 84 TYR A C 1
ATOM 604 O O . TYR A 1 84 ? -10.253 -6.172 15.633 1.00 95.69 84 TYR A 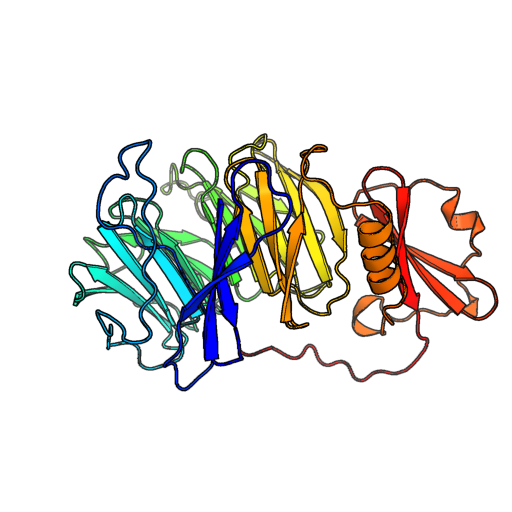O 1
ATOM 612 N N . ILE A 1 85 ? -12.307 -5.319 15.337 1.00 97.69 85 ILE A N 1
ATOM 613 C CA . ILE A 1 85 ? -12.150 -4.913 13.934 1.00 97.69 85 ILE A CA 1
ATOM 614 C C . ILE A 1 85 ? -12.301 -3.395 13.876 1.00 97.69 85 ILE A C 1
ATOM 616 O O . ILE A 1 85 ? -13.136 -2.830 14.585 1.00 97.69 85 ILE A O 1
ATOM 620 N N . VAL A 1 86 ? -11.531 -2.726 13.027 1.00 98.50 86 VAL A N 1
ATOM 621 C CA . VAL A 1 86 ? -11.752 -1.323 12.669 1.00 98.50 86 VAL A CA 1
ATOM 622 C C . VAL A 1 86 ? -12.043 -1.206 11.176 1.00 98.50 86 VAL A C 1
ATOM 624 O O . VAL A 1 86 ? -11.410 -1.871 10.364 1.00 98.50 86 VAL A O 1
ATOM 627 N N . SER A 1 87 ? -13.008 -0.359 10.816 1.00 98.69 87 SER A N 1
ATOM 628 C CA . SER A 1 87 ? -13.379 -0.058 9.430 1.00 98.69 87 SER A CA 1
ATOM 629 C C . SER A 1 87 ? -13.358 1.444 9.163 1.00 98.69 87 SER A C 1
ATOM 631 O O . SER A 1 87 ? -13.825 2.212 10.002 1.00 98.69 87 SER A O 1
ATOM 633 N N . GLY A 1 88 ? -12.840 1.866 8.007 1.00 98.62 88 GLY A N 1
ATOM 634 C CA . GLY A 1 88 ? -12.887 3.251 7.516 1.00 98.62 88 GLY A CA 1
ATOM 635 C C . GLY A 1 88 ? -13.810 3.392 6.305 1.00 98.62 88 GLY A C 1
ATOM 636 O O . GLY A 1 88 ? -13.868 2.482 5.478 1.00 98.62 88 GLY A O 1
ATOM 637 N N . SER A 1 89 ? -14.536 4.510 6.193 1.00 98.62 89 SER A N 1
ATOM 638 C CA . SER A 1 89 ? -15.559 4.705 5.155 1.00 98.62 89 SER A CA 1
ATOM 639 C C . SER A 1 89 ? -15.554 6.103 4.525 1.00 98.62 89 SER A C 1
ATOM 641 O O . SER A 1 89 ? -15.071 7.096 5.088 1.00 98.62 89 SER A O 1
ATOM 643 N N . TRP A 1 90 ? -16.158 6.192 3.339 1.00 98.31 90 TRP A N 1
ATOM 644 C CA . TRP A 1 90 ? -16.517 7.450 2.684 1.00 98.31 90 TRP A CA 1
ATOM 645 C C . TRP A 1 90 ? -17.514 8.308 3.463 1.00 98.31 90 TRP A C 1
ATOM 647 O O . TRP A 1 90 ? -17.543 9.521 3.249 1.00 98.31 90 TRP A O 1
ATOM 657 N N . ASP A 1 91 ? -18.226 7.738 4.438 1.00 98.44 91 ASP A N 1
ATOM 658 C CA . ASP A 1 91 ? -19.104 8.477 5.356 1.00 98.44 91 ASP A CA 1
ATOM 659 C C . ASP A 1 91 ? -18.334 9.380 6.343 1.00 98.44 91 ASP A C 1
ATOM 661 O O . ASP A 1 91 ? -18.928 10.048 7.193 1.00 98.44 91 ASP A O 1
ATOM 665 N N . LYS A 1 92 ? -17.001 9.454 6.186 1.00 98.69 92 LYS A N 1
ATOM 666 C CA . LYS A 1 92 ? -16.059 10.287 6.953 1.00 98.69 92 LYS A CA 1
ATOM 667 C C . LYS A 1 92 ? -15.853 9.802 8.386 1.00 98.69 92 LYS A C 1
ATOM 669 O O . LYS A 1 92 ? -15.283 10.523 9.211 1.00 98.69 92 LYS A O 1
ATOM 674 N N . THR A 1 93 ? -16.296 8.587 8.690 1.00 98.75 93 THR A N 1
ATOM 675 C CA . THR A 1 93 ? -16.112 7.953 9.990 1.00 98.75 93 THR A CA 1
ATOM 676 C C . THR A 1 93 ? -15.248 6.706 9.877 1.00 98.75 93 THR A C 1
ATOM 678 O O . THR A 1 93 ? -15.117 6.089 8.817 1.00 98.75 93 THR A O 1
ATOM 681 N N . ALA A 1 94 ? -14.663 6.330 11.010 1.00 98.88 94 ALA A N 1
ATOM 682 C CA . ALA A 1 94 ? -14.245 4.959 11.240 1.00 98.88 94 ALA A CA 1
ATOM 683 C C . ALA A 1 94 ? -15.094 4.346 12.358 1.00 98.88 94 ALA A C 1
ATOM 685 O O . ALA A 1 94 ? -15.556 5.057 13.256 1.00 98.88 94 ALA A O 1
ATOM 686 N N . LYS A 1 95 ? -15.317 3.035 12.317 1.00 98.81 95 LYS A N 1
ATOM 687 C CA . LYS A 1 95 ? -16.073 2.297 13.338 1.00 98.81 95 LYS A CA 1
ATOM 688 C C . LYS A 1 95 ? -15.233 1.173 13.911 1.00 98.81 95 LYS A C 1
ATOM 690 O O . LYS A 1 95 ? -14.436 0.567 13.202 1.00 98.81 95 LYS A O 1
ATOM 695 N N . VAL A 1 96 ? -15.421 0.922 15.202 1.00 98.69 96 VAL A N 1
ATOM 696 C CA . VAL A 1 96 ? -14.743 -0.141 15.947 1.00 98.69 96 VAL A CA 1
ATOM 697 C C . VAL A 1 96 ? -15.773 -1.170 16.364 1.00 98.69 96 VAL A C 1
ATOM 699 O O . VAL A 1 96 ? -16.799 -0.821 16.956 1.00 98.69 96 VAL A O 1
ATOM 702 N N . TRP A 1 97 ? -15.477 -2.430 16.082 1.00 97.75 97 TRP A N 1
ATOM 703 C CA . TRP A 1 97 ? -16.379 -3.550 16.277 1.00 97.75 97 TRP A CA 1
ATOM 704 C C . TRP A 1 97 ? -15.775 -4.537 17.272 1.00 97.75 97 TRP A C 1
ATOM 706 O O . TRP A 1 97 ? -14.663 -5.019 17.065 1.00 97.75 97 TRP A O 1
ATOM 716 N N . LYS A 1 98 ? -16.508 -4.839 18.344 1.00 95.31 98 LYS A N 1
ATOM 717 C CA . LYS A 1 98 ? -16.181 -5.886 19.325 1.00 95.31 98 LYS A CA 1
ATOM 718 C C . LYS A 1 98 ? -17.409 -6.759 19.514 1.00 95.31 98 LYS A C 1
ATOM 720 O O . LYS A 1 98 ? -18.521 -6.232 19.531 1.00 95.31 98 LYS A O 1
ATOM 725 N N . ASP A 1 99 ? -17.215 -8.073 19.587 1.00 91.12 99 ASP A N 1
ATOM 726 C CA . ASP A 1 99 ? -18.309 -9.053 19.664 1.00 91.12 99 ASP A CA 1
ATOM 727 C C . ASP A 1 99 ? -19.411 -8.786 18.623 1.00 91.12 99 ASP A C 1
ATOM 729 O O . ASP A 1 99 ? -20.609 -8.832 18.913 1.00 91.12 99 ASP A O 1
ATOM 733 N N . TRP A 1 100 ? -18.977 -8.429 17.407 1.00 93.50 100 TRP A N 1
ATOM 734 C CA . TRP A 1 100 ? -19.832 -8.145 16.248 1.00 93.50 100 TRP A CA 1
ATOM 735 C C . TRP A 1 100 ? -20.784 -6.949 16.423 1.00 93.50 100 TRP A C 1
ATOM 737 O O . TRP A 1 100 ? -21.747 -6.792 15.676 1.00 93.50 100 TRP A O 1
ATOM 747 N N . LYS A 1 101 ? -20.505 -6.070 17.393 1.00 95.81 101 LYS A N 1
ATOM 748 C CA . LYS A 1 101 ? -21.251 -4.834 17.659 1.00 95.81 101 LYS A CA 1
ATOM 749 C C . LYS A 1 101 ? -20.351 -3.619 17.504 1.00 95.81 101 LYS A C 1
ATOM 751 O O . LYS A 1 101 ? -19.183 -3.649 17.881 1.00 95.81 101 LYS A O 1
ATOM 756 N N . CYS A 1 102 ? -20.912 -2.520 17.006 1.00 98.00 102 CYS A N 1
ATOM 757 C CA . CYS A 1 102 ? -20.219 -1.235 16.975 1.00 98.00 102 CYS A CA 1
ATOM 758 C C . CYS A 1 102 ? -20.076 -0.695 18.407 1.00 98.00 102 CYS A C 1
ATOM 760 O O . CYS A 1 102 ? -21.069 -0.307 19.021 1.00 98.00 102 CYS A O 1
ATOM 762 N N . VAL A 1 103 ? -18.848 -0.642 18.924 1.00 98.25 103 VAL A N 1
ATOM 763 C CA . VAL A 1 103 ? -18.541 -0.131 20.273 1.00 98.25 103 VAL A CA 1
ATOM 764 C C . VAL A 1 103 ? -18.009 1.299 20.269 1.00 98.25 103 VAL A C 1
ATOM 766 O O . VAL A 1 103 ? -18.100 1.985 21.281 1.00 98.25 103 VAL A O 1
ATOM 769 N N . ALA A 1 104 ? -17.494 1.776 19.133 1.00 98.44 104 ALA A N 1
ATOM 770 C CA . ALA A 1 104 ? -17.087 3.166 18.962 1.00 98.44 104 ALA A CA 1
ATOM 771 C C . ALA A 1 104 ? -17.301 3.635 17.518 1.00 98.44 104 ALA A C 1
ATOM 773 O O . ALA A 1 104 ? -17.111 2.881 16.566 1.00 98.44 104 ALA A O 1
ATOM 774 N N . THR A 1 105 ? -17.674 4.906 17.354 1.00 98.62 105 THR A N 1
ATOM 775 C CA . THR A 1 105 ? -17.650 5.613 16.065 1.00 98.62 105 THR A CA 1
ATOM 776 C C . THR A 1 105 ? -16.704 6.802 16.194 1.00 98.62 105 THR A C 1
ATOM 778 O O . THR A 1 105 ? -16.957 7.718 16.975 1.00 98.62 105 THR A O 1
ATOM 781 N N . LEU A 1 106 ? -15.623 6.782 15.423 1.00 98.81 106 LEU A N 1
ATOM 782 C CA . LEU A 1 106 ? -14.573 7.792 15.399 1.00 98.81 106 LEU A CA 1
ATOM 783 C C . LEU A 1 106 ? -14.982 8.887 14.407 1.00 98.81 106 LEU A C 1
ATOM 785 O O . LEU A 1 106 ? -14.864 8.721 13.190 1.00 98.81 106 LEU A O 1
ATOM 789 N N . LYS A 1 107 ? -15.537 9.989 14.927 1.00 98.50 107 LYS A N 1
ATOM 790 C CA . LYS A 1 107 ? -16.029 11.125 14.130 1.00 98.50 107 LYS A CA 1
ATOM 791 C C . LYS A 1 107 ? -15.093 12.320 14.247 1.00 98.50 107 LYS A C 1
ATOM 793 O O . LYS A 1 107 ? -14.742 12.732 15.346 1.00 98.50 107 LYS A O 1
ATOM 798 N N . GLY A 1 108 ? -14.767 12.931 13.111 1.00 98.00 108 GLY A N 1
ATOM 799 C CA . GLY A 1 108 ? -14.035 14.199 13.076 1.00 98.00 108 GLY A CA 1
ATOM 800 C C . GLY A 1 108 ? -13.355 14.513 11.747 1.00 98.00 108 GLY A C 1
ATOM 801 O O . GLY A 1 108 ? -12.893 15.640 11.559 1.00 98.00 108 GLY A O 1
ATOM 802 N N . HIS A 1 109 ? -13.210 13.545 10.832 1.00 98.56 109 HIS A N 1
ATOM 803 C CA . HIS A 1 109 ? -12.633 13.797 9.503 1.00 98.56 109 HIS A CA 1
ATOM 804 C C . HIS A 1 109 ? -13.599 14.609 8.643 1.00 98.56 109 HIS A C 1
ATOM 806 O O . HIS A 1 109 ? -14.815 14.438 8.718 1.00 98.56 109 HIS A O 1
ATOM 812 N N . ALA A 1 110 ? -13.054 15.540 7.859 1.00 98.62 110 ALA A N 1
ATOM 813 C CA . ALA A 1 110 ? -13.858 16.389 6.976 1.00 98.62 110 ALA A CA 1
ATOM 814 C C . ALA A 1 110 ? -14.253 15.656 5.680 1.00 98.62 110 ALA A C 1
ATOM 816 O O . ALA A 1 110 ? -15.250 15.999 5.031 1.00 98.62 110 ALA A O 1
ATOM 817 N N . HIS A 1 111 ? -13.486 14.620 5.333 1.00 98.69 111 HIS A N 1
ATOM 818 C CA . HIS A 1 111 ? -13.631 13.807 4.132 1.00 98.69 111 HIS A CA 1
ATOM 819 C C . HIS A 1 111 ? -13.473 12.313 4.451 1.00 98.69 111 HIS A C 1
ATOM 821 O O . HIS A 1 111 ? -13.214 11.932 5.591 1.00 98.69 111 HIS A O 1
ATOM 827 N N . ALA A 1 112 ? -13.657 11.472 3.432 1.00 98.62 112 ALA A N 1
ATOM 828 C CA . ALA A 1 112 ? -13.576 10.015 3.514 1.00 98.62 112 ALA A CA 1
ATOM 829 C C . ALA A 1 112 ? -12.351 9.519 4.300 1.00 98.62 112 ALA A C 1
ATOM 831 O O . ALA A 1 112 ? -11.254 10.065 4.141 1.00 98.62 112 ALA A O 1
ATOM 832 N N . VAL A 1 113 ? -12.531 8.476 5.110 1.00 98.81 113 VAL A N 1
ATOM 833 C CA . VAL A 1 113 ? -11.446 7.758 5.790 1.00 98.81 113 VAL A CA 1
ATOM 834 C C . VAL A 1 113 ? -10.986 6.627 4.874 1.00 98.81 113 VAL A C 1
ATOM 836 O O . VAL A 1 113 ? -11.713 5.661 4.664 1.00 98.81 113 VAL A O 1
ATOM 839 N N . TRP A 1 114 ? -9.795 6.770 4.295 1.00 98.50 114 TRP A N 1
ATOM 840 C CA . TRP A 1 114 ? -9.264 5.842 3.293 1.00 98.50 114 TRP A CA 1
ATOM 841 C C . TRP A 1 114 ? -8.486 4.689 3.918 1.00 98.50 114 TRP A C 1
ATOM 843 O O . TRP A 1 114 ? -8.602 3.569 3.436 1.00 98.50 114 TRP A O 1
ATOM 853 N N . ALA A 1 115 ? -7.765 4.933 5.014 1.00 98.75 115 ALA A N 1
ATOM 854 C CA . ALA A 1 115 ? -7.026 3.898 5.732 1.00 98.75 115 ALA A CA 1
ATOM 855 C C . ALA A 1 115 ? -7.314 3.933 7.234 1.00 98.75 115 ALA A C 1
ATOM 857 O O . ALA A 1 115 ? -7.479 4.998 7.835 1.00 98.75 115 ALA A O 1
ATOM 858 N N . VAL A 1 116 ? -7.333 2.747 7.830 1.00 98.88 116 VAL A N 1
ATOM 859 C CA . VAL A 1 116 ? -7.369 2.513 9.272 1.00 98.88 116 VAL A CA 1
ATOM 860 C C . VAL A 1 116 ? -6.230 1.570 9.635 1.00 98.88 116 VAL A C 1
ATOM 862 O O . VAL A 1 116 ? -5.828 0.754 8.811 1.00 98.88 116 VAL A O 1
ATOM 865 N N . LEU A 1 117 ? -5.693 1.716 10.840 1.00 98.50 117 LEU A N 1
ATOM 866 C CA . LEU A 1 117 ? -4.621 0.871 11.357 1.00 98.50 117 LEU A CA 1
ATOM 867 C C . LEU A 1 117 ? -4.821 0.674 12.861 1.00 98.50 117 LEU A C 1
ATOM 869 O O . LEU A 1 117 ? -4.876 1.649 13.618 1.00 98.50 117 LEU A O 1
ATOM 873 N N . ALA A 1 118 ? -4.925 -0.576 13.291 1.00 97.25 118 ALA A N 1
ATOM 874 C CA . ALA A 1 118 ? -4.892 -0.962 14.690 1.00 97.25 118 ALA A CA 1
ATOM 875 C C . ALA A 1 118 ? -3.457 -0.823 15.218 1.00 97.25 118 ALA A C 1
ATOM 877 O O . ALA A 1 118 ? -2.522 -1.426 14.694 1.00 97.25 118 ALA A O 1
ATOM 878 N N . VAL A 1 119 ? -3.264 0.002 16.248 1.00 96.56 119 VAL A N 1
ATOM 879 C CA . VAL A 1 119 ? -1.934 0.245 16.833 1.00 96.56 119 VAL A CA 1
ATOM 880 C C . VAL A 1 119 ? -1.698 -0.672 18.029 1.00 96.56 119 VAL A C 1
ATOM 882 O O . VAL A 1 119 ? -0.625 -1.255 18.163 1.00 96.56 119 VAL A O 1
ATOM 885 N N . ASP A 1 120 ? -2.698 -0.788 18.904 1.00 95.38 120 ASP A N 1
ATOM 886 C CA . ASP A 1 120 ? -2.711 -1.685 20.061 1.00 95.38 120 ASP A CA 1
ATOM 887 C C . ASP A 1 120 ? -4.158 -1.952 20.527 1.00 95.38 120 ASP A C 1
ATOM 889 O O . ASP A 1 120 ? -5.104 -1.711 19.782 1.00 95.38 120 ASP A O 1
ATOM 893 N N . GLU A 1 121 ? -4.353 -2.463 21.744 1.00 95.31 121 GLU A N 1
ATOM 894 C CA . GLU A 1 121 ? -5.671 -2.817 22.299 1.00 95.31 121 GLU A CA 1
ATOM 895 C C . GLU A 1 121 ? -6.663 -1.647 22.433 1.00 95.31 121 GLU A C 1
ATOM 897 O O . GLU A 1 121 ? -7.875 -1.880 22.500 1.00 95.31 121 GLU A O 1
ATOM 902 N N . ASP A 1 122 ? -6.177 -0.401 22.492 1.00 97.31 122 ASP A N 1
ATOM 903 C CA . ASP A 1 122 ? -7.018 0.792 22.657 1.00 97.31 122 ASP A CA 1
ATOM 904 C C . ASP A 1 122 ? -6.755 1.878 21.611 1.00 97.31 122 ASP A C 1
ATOM 906 O O . ASP A 1 122 ? -7.588 2.765 21.444 1.00 97.31 122 ASP A O 1
ATOM 910 N N . ARG A 1 123 ? -5.629 1.843 20.894 1.00 97.88 123 ARG A N 1
ATOM 911 C CA . ARG A 1 123 ? -5.254 2.900 19.953 1.00 97.88 123 ARG A CA 1
ATOM 912 C C . ARG A 1 123 ? -5.444 2.505 18.495 1.00 97.88 123 ARG A C 1
ATOM 914 O O . ARG A 1 123 ? -5.034 1.432 18.059 1.00 97.88 123 ARG A O 1
ATOM 921 N N . ILE A 1 124 ? -6.008 3.437 17.728 1.00 98.81 124 ILE A N 1
ATOM 922 C CA . ILE A 1 124 ? -6.295 3.297 16.294 1.00 98.81 124 ILE A CA 1
ATOM 923 C C . ILE A 1 124 ? -5.811 4.541 15.556 1.00 98.81 124 ILE A C 1
ATOM 925 O O . ILE A 1 124 ? -6.072 5.660 15.999 1.00 98.81 124 ILE A O 1
ATOM 929 N N . LEU A 1 125 ? -5.175 4.359 14.403 1.00 98.88 125 LEU A N 1
ATOM 930 C CA . LEU A 1 125 ? -4.920 5.429 13.443 1.00 98.88 125 LEU A CA 1
ATOM 931 C C . LEU A 1 125 ? -5.977 5.428 12.334 1.00 98.88 125 LEU A C 1
ATOM 933 O O . LEU A 1 125 ? -6.372 4.376 11.836 1.00 98.88 125 LEU A O 1
ATOM 937 N N . THR A 1 126 ? -6.402 6.618 11.917 1.00 98.94 126 THR A N 1
ATOM 938 C CA . THR A 1 126 ? -7.242 6.842 10.735 1.00 98.94 126 THR A CA 1
ATOM 939 C C . THR A 1 126 ? -6.564 7.843 9.808 1.00 98.94 126 THR A C 1
ATOM 941 O O . THR A 1 126 ? -6.050 8.856 10.274 1.00 98.94 126 THR A O 1
ATOM 944 N N . ALA A 1 127 ? -6.583 7.591 8.505 1.00 98.88 127 ALA A N 1
ATOM 945 C CA . ALA A 1 127 ? -6.022 8.452 7.466 1.00 98.88 127 ALA A CA 1
ATOM 946 C C . ALA A 1 127 ? -7.101 8.814 6.442 1.00 98.88 127 ALA A C 1
ATOM 948 O O . ALA A 1 127 ? -7.923 7.974 6.065 1.00 98.88 127 ALA A O 1
ATOM 949 N N . SER A 1 128 ? -7.127 10.074 6.008 1.00 98.81 128 SER A N 1
ATOM 950 C CA . SER A 1 128 ? -8.275 10.623 5.285 1.00 98.81 128 SER A CA 1
ATOM 951 C C . SER A 1 128 ? -7.900 11.449 4.058 1.00 98.81 128 SER A C 1
ATOM 953 O O . SER A 1 128 ? -6.801 11.993 3.915 1.00 98.81 128 SER A O 1
ATOM 955 N N . ALA A 1 129 ? -8.891 11.600 3.177 1.00 98.75 129 ALA A N 1
ATOM 956 C CA . ALA A 1 129 ? -8.863 12.565 2.089 1.00 98.75 129 ALA A CA 1
ATOM 957 C C . ALA A 1 129 ? -8.790 14.028 2.556 1.00 98.75 129 ALA A C 1
ATOM 959 O O . ALA A 1 129 ? -8.510 14.904 1.742 1.00 98.75 129 ALA A O 1
ATOM 960 N N . ASP A 1 130 ? -8.982 14.305 3.848 1.00 98.62 130 ASP A N 1
ATOM 961 C CA . ASP A 1 130 ? -8.720 15.621 4.437 1.00 98.62 130 ASP A CA 1
ATOM 962 C C . ASP A 1 130 ? -7.240 15.905 4.714 1.00 98.62 130 ASP A C 1
ATOM 964 O O . ASP A 1 130 ? -6.919 16.959 5.261 1.00 98.62 130 ASP A O 1
ATOM 968 N N . LYS A 1 131 ? -6.349 15.017 4.242 1.00 98.69 131 LYS A N 1
ATOM 969 C CA . LYS A 1 131 ? -4.882 15.135 4.306 1.00 98.69 131 LYS A CA 1
ATOM 970 C C . LYS A 1 131 ? -4.312 14.945 5.711 1.00 98.69 131 LYS A C 1
ATOM 972 O O . LYS A 1 131 ? -3.112 15.115 5.915 1.00 98.69 131 LYS A O 1
ATOM 977 N N . LEU A 1 132 ? -5.160 14.601 6.678 1.00 98.75 132 LEU A N 1
ATOM 978 C CA . LEU A 1 132 ? -4.768 14.396 8.060 1.00 98.75 132 LEU A CA 1
ATOM 979 C C . LEU A 1 132 ? -4.802 12.918 8.423 1.00 98.75 132 LEU A C 1
ATOM 981 O O . LEU A 1 132 ? -5.546 12.107 7.859 1.00 98.75 132 LEU A O 1
ATOM 985 N N . ILE A 1 133 ? -4.013 12.605 9.441 1.00 98.94 133 ILE A N 1
ATOM 986 C CA . ILE A 1 133 ? -4.016 11.318 10.122 1.00 98.94 133 ILE A CA 1
ATOM 987 C C . ILE A 1 133 ? -4.372 11.586 11.577 1.00 98.94 133 ILE A C 1
ATOM 989 O O . ILE A 1 133 ? -3.936 12.582 12.155 1.00 98.94 133 ILE A O 1
ATOM 993 N N . ARG A 1 134 ? -5.178 10.730 12.195 1.00 98.81 134 ARG A N 1
ATOM 994 C CA . ARG A 1 134 ? -5.589 10.896 13.590 1.00 98.81 134 ARG A CA 1
ATOM 995 C C . ARG A 1 134 ? -5.404 9.628 14.384 1.00 98.81 134 ARG A C 1
ATOM 997 O O . ARG A 1 134 ? -5.758 8.556 13.912 1.00 98.81 134 ARG A O 1
ATOM 1004 N N . LEU A 1 135 ? -4.890 9.784 15.597 1.00 98.75 135 LEU A N 1
ATOM 1005 C CA . LEU A 1 135 ? -4.801 8.727 16.594 1.00 98.75 135 LEU A CA 1
ATOM 1006 C C . LEU A 1 135 ? -5.989 8.838 17.541 1.00 98.75 135 LEU A C 1
ATOM 1008 O O . LEU A 1 135 ? -6.256 9.915 18.070 1.00 98.75 135 LEU A O 1
ATOM 1012 N N . TRP A 1 136 ? -6.667 7.730 17.788 1.00 98.75 136 TRP A N 1
ATOM 1013 C CA . TRP A 1 136 ? -7.865 7.642 18.616 1.00 98.75 136 TRP A CA 1
ATOM 1014 C C . TRP A 1 136 ? -7.658 6.667 19.763 1.00 98.75 136 TRP A C 1
ATOM 1016 O O . TRP A 1 136 ? -6.851 5.750 19.647 1.00 98.75 136 TRP A O 1
ATOM 1026 N N . SER A 1 137 ? -8.422 6.862 20.836 1.00 98.44 137 SER A N 1
ATOM 1027 C CA . SER A 1 137 ? -8.645 5.861 21.878 1.00 98.44 137 SER A CA 1
ATOM 1028 C C . SER A 1 137 ? -10.017 5.222 21.656 1.00 98.44 137 SER A C 1
ATOM 1030 O O . SER A 1 137 ? -11.000 5.940 21.457 1.00 98.44 137 SER A O 1
ATOM 1032 N N . ILE A 1 138 ? -10.104 3.894 21.706 1.00 98.38 138 ILE A N 1
ATOM 1033 C CA . ILE A 1 138 ? -11.369 3.151 21.637 1.00 98.38 138 ILE A CA 1
ATOM 1034 C C . ILE A 1 138 ? -12.203 3.438 22.888 1.00 98.38 138 ILE A C 1
ATOM 1036 O O . ILE A 1 138 ? -13.410 3.652 22.785 1.00 98.38 138 ILE A O 1
ATOM 1040 N N . SER A 1 139 ? -11.568 3.468 24.060 1.00 98.12 139 SER A N 1
ATOM 1041 C CA . SER A 1 139 ? -12.210 3.760 25.345 1.00 98.12 139 SER A CA 1
ATOM 1042 C C . SER A 1 139 ? -12.621 5.229 25.506 1.00 98.12 139 SER A C 1
ATOM 1044 O O . SER A 1 139 ? -13.536 5.527 26.271 1.00 98.12 139 SER A O 1
ATOM 1046 N N . SER A 1 140 ? -11.997 6.150 24.762 1.00 98.00 140 SER A N 1
ATOM 1047 C CA . SER A 1 140 ? -12.317 7.586 24.746 1.00 98.00 140 SER A CA 1
ATOM 1048 C C . SER A 1 140 ? -12.441 8.146 23.315 1.00 98.00 140 SER A C 1
ATOM 1050 O O . SER A 1 140 ? -11.631 8.980 22.905 1.00 98.00 140 SER A O 1
ATOM 1052 N N . PRO A 1 141 ? -13.471 7.754 22.537 1.00 97.81 141 PRO A N 1
ATOM 1053 C CA . PRO A 1 141 ? -13.528 8.010 21.093 1.00 97.81 141 PRO A CA 1
ATOM 1054 C C . PRO A 1 141 ? -14.032 9.411 20.710 1.00 97.81 141 PRO A C 1
ATOM 1056 O O . PRO A 1 141 ? -14.135 9.730 19.527 1.00 97.81 141 PRO A O 1
ATOM 1059 N N . SER A 1 142 ? -14.389 10.256 21.684 1.00 97.25 142 SER A N 1
ATOM 1060 C CA . SER A 1 142 ? -15.041 11.553 21.435 1.00 97.25 142 SER A CA 1
ATOM 1061 C C . SER A 1 142 ? -14.138 12.587 20.761 1.00 97.25 142 SER A C 1
ATOM 1063 O O . SER A 1 142 ? -14.640 13.523 20.140 1.00 97.25 142 SER A O 1
ATOM 1065 N N . LYS A 1 143 ? -12.815 12.433 20.878 1.00 96.81 143 LYS A N 1
ATOM 1066 C CA . LYS A 1 143 ? -11.813 13.284 20.232 1.00 96.81 143 LYS A CA 1
ATOM 1067 C C . LYS A 1 143 ? -10.531 12.492 19.957 1.00 96.81 143 LYS A C 1
ATOM 1069 O O . LYS A 1 143 ? -10.227 11.565 20.708 1.00 96.81 143 LYS A O 1
ATOM 1074 N N . PRO A 1 144 ? -9.754 12.865 18.930 1.00 97.69 144 PRO A N 1
ATOM 1075 C CA . PRO A 1 144 ? -8.459 12.244 18.696 1.00 97.69 144 PRO A CA 1
ATOM 1076 C C . PRO A 1 144 ? -7.475 12.576 19.830 1.00 97.69 144 PRO A C 1
ATOM 1078 O O . PRO A 1 144 ? -7.471 13.690 20.357 1.00 97.69 144 PRO A O 1
ATOM 1081 N N . ILE A 1 145 ? -6.616 11.612 20.167 1.00 97.00 145 ILE A N 1
ATOM 1082 C CA . ILE A 1 145 ? -5.439 11.779 21.032 1.00 97.00 145 ILE A CA 1
ATOM 1083 C C . ILE A 1 145 ? -4.452 12.747 20.369 1.00 97.00 145 ILE A C 1
ATOM 1085 O O . ILE A 1 145 ? -3.928 13.647 21.018 1.00 97.00 145 ILE A O 1
ATOM 1089 N N . ALA A 1 146 ? -4.210 12.556 19.069 1.00 97.25 146 ALA A N 1
ATOM 1090 C CA . ALA A 1 146 ? -3.291 13.355 18.268 1.00 97.25 146 ALA A CA 1
ATOM 1091 C C . ALA A 1 146 ? -3.792 13.476 16.823 1.00 97.25 146 ALA A C 1
ATOM 1093 O O . ALA A 1 146 ? -4.526 12.617 16.329 1.00 97.25 146 ALA A O 1
ATOM 1094 N N . THR A 1 147 ? -3.396 14.552 16.145 1.00 97.75 147 THR A N 1
ATOM 1095 C CA . THR A 1 147 ? -3.665 14.782 14.718 1.00 97.75 147 THR A CA 1
ATOM 1096 C C . THR A 1 147 ? -2.349 15.091 14.027 1.00 97.75 147 THR A C 1
ATOM 1098 O O . THR A 1 147 ? -1.740 16.111 14.337 1.00 97.75 147 THR A O 1
ATOM 1101 N N . PHE A 1 148 ? -1.931 14.226 13.107 1.00 98.44 148 PHE A N 1
ATOM 1102 C CA . PHE A 1 148 ? -0.702 14.353 12.336 1.00 98.44 148 PHE A CA 1
ATOM 1103 C C . PHE A 1 148 ? -0.973 15.038 10.997 1.00 98.44 148 PHE A C 1
ATOM 1105 O O . PHE A 1 148 ? -1.946 14.720 10.305 1.00 98.44 148 PHE A O 1
ATOM 1112 N N . SER A 1 149 ? -0.092 15.969 10.637 1.00 97.25 149 SER A N 1
ATOM 1113 C CA . SER A 1 149 ? -0.084 16.664 9.347 1.00 97.25 149 SER A CA 1
ATOM 1114 C C . SER A 1 149 ? 1.184 16.331 8.555 1.00 97.25 149 SER A C 1
ATOM 1116 O O . SER A 1 149 ? 1.973 15.483 8.959 1.00 97.25 149 SER A O 1
ATOM 1118 N N . GLY A 1 150 ? 1.387 16.977 7.408 1.00 96.88 150 GLY A N 1
ATOM 1119 C CA . GLY A 1 150 ? 2.599 16.840 6.589 1.00 96.88 150 GLY A CA 1
ATOM 1120 C C . GLY A 1 150 ? 2.305 16.414 5.154 1.00 96.88 150 GLY A C 1
ATOM 1121 O O . GLY A 1 150 ? 2.996 16.855 4.242 1.00 96.88 150 GLY A O 1
ATOM 1122 N N . HIS A 1 151 ? 1.237 15.645 4.938 1.00 98.44 151 HIS A N 1
ATOM 1123 C CA . HIS A 1 151 ? 0.761 15.349 3.591 1.00 98.44 151 HIS A CA 1
ATOM 1124 C C . HIS A 1 151 ? 0.119 16.577 2.931 1.00 98.44 151 HIS A C 1
ATOM 1126 O O . HIS A 1 151 ? -0.611 17.345 3.563 1.00 98.44 151 HIS A O 1
ATOM 1132 N N . LEU A 1 152 ? 0.381 16.755 1.634 1.00 97.94 152 LEU A N 1
ATOM 1133 C CA . LEU A 1 152 ? -0.132 17.881 0.836 1.00 97.94 152 LEU A CA 1
ATOM 1134 C C . LEU A 1 152 ? -1.425 17.542 0.079 1.00 97.94 152 LEU A C 1
ATOM 1136 O O . LEU A 1 152 ? -2.123 18.435 -0.419 1.00 97.94 152 LEU A O 1
ATOM 1140 N N . ASP A 1 153 ? -1.774 16.260 0.038 1.00 98.50 153 ASP A N 1
ATOM 1141 C CA . ASP A 1 153 ? -2.980 15.710 -0.573 1.00 98.50 153 ASP A CA 1
ATOM 1142 C C . ASP A 1 153 ? -3.484 14.505 0.250 1.00 98.50 153 ASP A C 1
ATOM 1144 O O . ASP A 1 153 ? -2.931 14.179 1.298 1.00 98.50 153 ASP A O 1
ATOM 1148 N N . ALA A 1 154 ? -4.576 13.883 -0.181 1.00 98.44 154 ALA A N 1
ATOM 1149 C CA . ALA A 1 154 ? -5.256 12.796 0.506 1.00 98.44 154 ALA A CA 1
ATOM 1150 C C . ALA A 1 154 ? -4.319 11.638 0.899 1.00 98.44 154 ALA A C 1
ATOM 1152 O O . ALA A 1 154 ? -3.585 11.114 0.057 1.00 98.44 154 ALA A O 1
ATOM 1153 N N . VAL A 1 155 ? -4.418 11.188 2.153 1.00 98.88 155 VAL A N 1
ATOM 1154 C CA . VAL A 1 155 ? -3.642 10.060 2.690 1.00 98.88 155 VAL A CA 1
ATOM 1155 C C . VAL A 1 155 ? -4.372 8.752 2.379 1.00 98.88 155 VAL A C 1
ATOM 1157 O O . VAL A 1 155 ? -5.578 8.650 2.600 1.00 98.88 155 VAL A O 1
ATOM 1160 N N . ARG A 1 156 ? -3.659 7.772 1.820 1.00 98.56 156 ARG A N 1
ATOM 1161 C CA . ARG A 1 156 ? -4.206 6.519 1.275 1.00 98.56 156 ARG A CA 1
ATOM 1162 C C . ARG A 1 156 ? -3.832 5.275 2.064 1.00 98.56 156 ARG A C 1
ATOM 1164 O O . ARG A 1 156 ? -4.674 4.397 2.190 1.00 98.56 156 ARG A O 1
ATOM 1171 N N . GLY A 1 157 ? -2.611 5.211 2.584 1.00 98.31 157 GLY A N 1
ATOM 1172 C CA . GLY A 1 157 ? -2.088 4.022 3.251 1.00 98.31 157 GLY A CA 1
ATOM 1173 C C . GLY A 1 157 ? -1.489 4.342 4.612 1.00 98.31 157 GLY A C 1
ATOM 1174 O O . GLY A 1 157 ? -0.979 5.443 4.830 1.00 98.31 157 GLY A O 1
ATOM 1175 N N . LEU A 1 158 ? -1.544 3.360 5.507 1.00 98.75 158 LEU A N 1
ATOM 1176 C CA . LEU A 1 158 ? -0.910 3.360 6.821 1.00 98.75 158 LEU A CA 1
ATOM 1177 C C . LEU A 1 158 ? -0.211 2.014 7.028 1.00 98.75 158 LEU A C 1
ATOM 1179 O O . LEU A 1 158 ? -0.728 0.987 6.602 1.00 98.75 158 LEU A O 1
ATOM 1183 N N . SER A 1 159 ? 0.934 2.014 7.705 1.00 97.75 159 SER A N 1
ATOM 1184 C CA . SER A 1 159 ? 1.577 0.788 8.188 1.00 97.75 159 SER A CA 1
ATOM 1185 C C . SER A 1 159 ? 2.272 1.054 9.513 1.00 97.75 159 SER A C 1
ATOM 1187 O O . SER A 1 159 ? 3.044 2.008 9.631 1.00 97.75 159 SER A O 1
ATOM 1189 N N . LEU A 1 160 ? 2.045 0.189 10.501 1.00 95.81 160 LEU A N 1
ATOM 1190 C CA . LEU A 1 160 ? 2.809 0.216 11.745 1.00 95.81 160 LEU A CA 1
ATOM 1191 C C . LEU A 1 160 ? 4.244 -0.232 11.450 1.00 95.81 160 LEU A C 1
ATOM 1193 O O . LEU A 1 160 ? 4.452 -1.175 10.686 1.00 95.81 160 LEU A O 1
ATOM 1197 N N . LEU A 1 161 ? 5.235 0.459 12.011 1.00 93.75 161 LEU A N 1
ATOM 1198 C CA . LEU A 1 161 ? 6.637 0.075 11.862 1.00 93.75 161 LEU A CA 1
ATOM 1199 C C . LEU A 1 161 ? 7.064 -0.881 12.973 1.00 93.75 161 LEU A C 1
ATOM 1201 O O . LEU A 1 161 ? 6.461 -0.931 14.050 1.00 93.75 161 LEU A O 1
ATOM 1205 N N . GLN A 1 162 ? 8.146 -1.617 12.715 1.00 84.31 162 GLN A N 1
ATOM 1206 C CA . GLN A 1 162 ? 8.698 -2.591 13.650 1.00 84.31 162 GLN A CA 1
ATOM 1207 C C . GLN A 1 162 ? 8.906 -1.974 15.044 1.00 84.31 162 GLN A C 1
ATOM 1209 O O . GLN A 1 162 ? 9.475 -0.892 15.199 1.00 84.31 162 GLN A O 1
ATOM 1214 N N . GLY A 1 163 ? 8.420 -2.671 16.073 1.00 83.62 163 GLY A N 1
ATOM 1215 C CA . GLY A 1 163 ? 8.480 -2.220 17.465 1.00 83.62 163 GLY A CA 1
ATOM 1216 C C . GLY A 1 163 ? 7.334 -1.302 17.905 1.00 83.62 163 GLY A C 1
ATOM 1217 O O . GLY A 1 163 ? 7.311 -0.919 19.073 1.00 83.62 163 GLY A O 1
ATOM 1218 N N . GLY A 1 164 ? 6.392 -0.947 17.021 1.00 87.88 164 GLY A N 1
ATOM 1219 C CA . GLY A 1 164 ? 5.123 -0.294 17.383 1.00 87.88 164 GLY A CA 1
ATOM 1220 C C . GLY A 1 164 ? 5.240 1.146 17.901 1.00 87.88 164 GLY A C 1
ATOM 1221 O O . GLY A 1 164 ? 4.285 1.695 18.445 1.00 87.88 164 GLY A O 1
ATOM 1222 N N . LYS A 1 165 ? 6.416 1.769 17.759 1.00 92.25 165 LYS A N 1
ATOM 1223 C CA . LYS A 1 165 ? 6.703 3.134 18.242 1.00 92.25 165 LYS A CA 1
ATOM 1224 C C . LYS A 1 165 ? 6.632 4.201 17.152 1.00 92.25 165 LYS A C 1
ATOM 1226 O O . LYS A 1 165 ? 6.777 5.381 17.456 1.00 92.25 165 LYS A O 1
ATOM 1231 N N . ALA A 1 166 ? 6.426 3.797 15.906 1.00 94.81 166 ALA A N 1
ATOM 1232 C CA . ALA A 1 166 ? 6.350 4.668 14.746 1.00 94.81 166 ALA A CA 1
ATOM 1233 C C . ALA A 1 166 ? 5.408 4.061 13.701 1.00 94.81 166 ALA A C 1
ATOM 1235 O O . ALA A 1 166 ? 5.138 2.857 13.726 1.00 94.81 166 ALA A O 1
ATOM 1236 N N . PHE A 1 167 ? 4.930 4.885 12.776 1.00 97.62 167 PHE A N 1
ATOM 1237 C CA . PHE A 1 167 ? 4.143 4.436 11.629 1.00 97.62 167 PHE A CA 1
ATOM 1238 C C . PHE A 1 167 ? 4.586 5.154 10.353 1.00 97.62 167 PHE A C 1
ATOM 1240 O O . PHE A 1 167 ? 5.153 6.248 10.402 1.00 97.62 167 PHE A O 1
ATOM 1247 N N . ALA A 1 168 ? 4.316 4.523 9.216 1.00 98.31 168 ALA A N 1
ATOM 1248 C CA . ALA A 1 168 ? 4.431 5.120 7.896 1.00 98.31 168 ALA A CA 1
ATOM 1249 C C . ALA A 1 168 ? 3.042 5.443 7.338 1.00 98.31 168 ALA A C 1
ATOM 1251 O O . ALA A 1 168 ? 2.083 4.707 7.584 1.00 98.31 168 ALA A O 1
ATOM 1252 N N . SER A 1 169 ? 2.951 6.503 6.541 1.00 98.81 169 SER A N 1
ATOM 1253 C CA . SER A 1 169 ? 1.778 6.812 5.725 1.00 98.81 169 SER A CA 1
ATOM 1254 C C . SER A 1 169 ? 2.166 7.156 4.296 1.00 98.81 169 SER A C 1
ATOM 1256 O O . SER A 1 169 ? 3.283 7.598 4.046 1.00 98.81 169 SER A O 1
ATOM 1258 N N . CYS A 1 170 ? 1.255 6.951 3.348 1.00 98.81 170 CYS A N 1
ATOM 1259 C CA . CYS A 1 170 ? 1.454 7.331 1.950 1.00 98.81 170 CYS A CA 1
ATOM 1260 C C . CYS A 1 170 ? 0.202 7.990 1.373 1.00 98.81 170 CYS A C 1
ATOM 1262 O O . CYS A 1 170 ? -0.896 7.786 1.898 1.00 98.81 170 CYS A O 1
ATOM 1264 N N . GLY A 1 171 ? 0.336 8.769 0.297 1.00 98.06 171 GLY A N 1
ATOM 1265 C CA . GLY A 1 171 ? -0.809 9.490 -0.254 1.00 98.06 171 GLY A CA 1
ATOM 1266 C C . GLY A 1 171 ? -0.688 9.966 -1.698 1.00 98.06 171 GLY A C 1
ATOM 1267 O O . GLY A 1 171 ? 0.237 9.642 -2.447 1.00 98.06 171 GLY A O 1
ATOM 1268 N N . ASN A 1 172 ? -1.674 10.774 -2.084 1.00 98.38 172 ASN A N 1
ATOM 1269 C CA . ASN A 1 172 ? -1.804 11.353 -3.421 1.00 98.38 172 ASN A CA 1
ATOM 1270 C C . ASN A 1 172 ? -0.745 12.424 -3.738 1.00 98.38 172 ASN A C 1
ATOM 1272 O O . ASN A 1 172 ? -0.558 12.796 -4.895 1.00 98.38 172 ASN A O 1
ATOM 1276 N N . ASP A 1 173 ? -0.019 12.895 -2.729 1.00 97.62 173 ASP A N 1
ATOM 1277 C CA . ASP A 1 173 ? 1.146 13.762 -2.894 1.00 97.62 173 ASP A CA 1
ATOM 1278 C C . ASP A 1 173 ? 2.413 12.989 -3.296 1.00 97.62 173 ASP A C 1
ATOM 1280 O O . ASP A 1 173 ? 3.472 13.591 -3.448 1.00 97.62 173 ASP A O 1
ATOM 1284 N N . SER A 1 174 ? 2.292 11.678 -3.543 1.00 96.75 174 SER A N 1
ATOM 1285 C CA . SER A 1 174 ? 3.375 10.783 -3.984 1.00 96.75 174 SER A CA 1
ATOM 1286 C C . SER A 1 174 ? 4.488 10.595 -2.942 1.00 96.75 174 SER A C 1
ATOM 1288 O O . SER A 1 174 ? 5.578 10.120 -3.264 1.00 96.75 174 SER A O 1
ATOM 1290 N N . ASN A 1 175 ? 4.222 10.954 -1.684 1.00 97.88 175 ASN A N 1
ATOM 12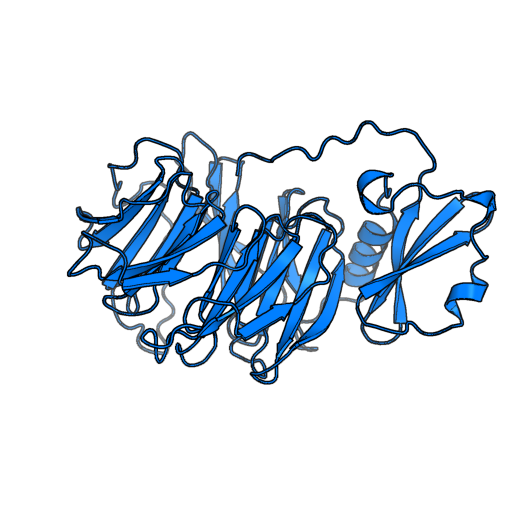91 C CA . ASN A 1 175 ? 5.176 10.832 -0.590 1.00 97.88 175 ASN A CA 1
ATOM 1292 C C . ASN A 1 175 ? 4.847 9.648 0.320 1.00 97.88 175 ASN A C 1
ATOM 1294 O O . ASN A 1 175 ? 3.682 9.278 0.490 1.00 97.88 175 ASN A O 1
ATOM 1298 N N . VAL A 1 176 ? 5.889 9.115 0.961 1.00 98.62 176 VAL A N 1
ATOM 1299 C CA . VAL A 1 176 ? 5.776 8.284 2.163 1.00 98.62 176 VAL A CA 1
ATOM 1300 C C . VAL A 1 176 ? 6.323 9.084 3.347 1.00 98.62 176 VAL A C 1
ATOM 1302 O O . VAL A 1 176 ? 7.457 9.551 3.304 1.00 98.62 176 VAL A O 1
ATOM 1305 N N . CYS A 1 177 ? 5.537 9.268 4.401 1.00 98.44 177 CYS A N 1
ATOM 1306 C CA . CYS A 1 177 ? 5.912 10.038 5.589 1.00 98.44 177 CYS A CA 1
ATOM 1307 C C . CYS A 1 177 ? 6.062 9.107 6.795 1.00 98.44 177 CYS A C 1
ATOM 1309 O O . CYS A 1 177 ? 5.234 8.217 6.989 1.00 98.44 177 CYS A O 1
ATOM 1311 N N . ILE A 1 178 ? 7.101 9.315 7.607 1.00 97.75 178 ILE A N 1
ATOM 1312 C CA . ILE A 1 178 ? 7.365 8.522 8.816 1.00 97.75 178 ILE A CA 1
ATOM 1313 C C . ILE A 1 178 ? 7.104 9.371 10.054 1.00 97.75 178 ILE A C 1
ATOM 1315 O O . ILE A 1 178 ? 7.609 10.485 10.148 1.00 97.75 178 ILE A O 1
ATOM 1319 N N . TYR A 1 179 ? 6.356 8.841 11.018 1.00 96.94 179 TYR A N 1
ATOM 1320 C CA . TYR A 1 179 ? 5.922 9.559 12.219 1.00 96.94 179 TYR A CA 1
ATOM 1321 C C . TYR A 1 179 ? 6.258 8.796 13.496 1.00 96.94 179 TYR A C 1
ATOM 1323 O O . TYR A 1 179 ? 6.294 7.565 13.510 1.00 96.94 179 TYR A O 1
ATOM 1331 N N . SER A 1 180 ? 6.426 9.537 14.590 1.00 94.69 180 SER A N 1
ATOM 1332 C CA . SER A 1 180 ? 6.536 8.973 15.936 1.00 94.69 180 SER A CA 1
ATOM 1333 C C . SER A 1 180 ? 5.152 8.683 16.532 1.00 94.69 180 SER A C 1
ATOM 1335 O O . SER A 1 180 ? 4.218 9.461 16.360 1.00 94.69 180 SER A O 1
ATOM 1337 N N . LEU A 1 181 ? 5.032 7.587 17.288 1.00 94.50 181 LEU A N 1
ATOM 1338 C CA . LEU A 1 181 ? 3.901 7.300 18.191 1.00 94.50 181 LEU A CA 1
ATOM 1339 C C . LEU A 1 181 ? 4.270 7.461 19.668 1.00 94.50 181 LEU A C 1
ATOM 1341 O O . LEU A 1 181 ? 3.475 7.128 20.552 1.00 94.50 181 LEU A O 1
ATOM 1345 N N . VAL A 1 182 ? 5.480 7.943 19.937 1.00 90.69 182 VAL A N 1
ATOM 1346 C CA . VAL A 1 182 ? 5.984 8.238 21.277 1.00 90.69 182 VAL A CA 1
ATOM 1347 C C . VAL A 1 182 ? 6.180 9.740 21.438 1.00 90.69 182 VAL A C 1
ATOM 1349 O O . VAL A 1 182 ? 6.461 10.439 20.466 1.00 90.69 182 VAL A O 1
ATOM 1352 N N . ASP A 1 183 ? 6.022 10.215 22.673 1.00 85.31 183 ASP A N 1
ATOM 1353 C CA . ASP A 1 183 ? 6.150 11.632 23.038 1.00 85.31 183 ASP A CA 1
ATOM 1354 C C . ASP A 1 183 ? 5.262 12.572 22.196 1.00 85.31 183 ASP A C 1
ATOM 1356 O O . ASP A 1 183 ? 5.699 13.570 21.627 1.00 85.31 183 ASP A O 1
ATOM 1360 N N . LEU A 1 184 ? 3.965 12.253 22.142 1.00 90.06 184 LEU A N 1
ATOM 1361 C CA . LEU A 1 184 ? 2.951 13.046 21.430 1.00 90.06 184 LEU A CA 1
ATOM 1362 C C . LEU A 1 184 ? 2.708 14.444 22.040 1.00 90.06 184 LEU A C 1
ATOM 1364 O O . LEU A 1 184 ? 1.911 15.217 21.513 1.00 90.06 184 LEU A O 1
ATOM 1368 N N . SER A 1 185 ? 3.367 14.764 23.157 1.00 84.56 185 SER A N 1
ATOM 1369 C CA . SER A 1 185 ? 3.294 16.057 23.844 1.00 84.56 185 SER A CA 1
ATOM 1370 C C . SER A 1 185 ? 4.202 17.133 23.250 1.00 84.56 185 SER A C 1
ATOM 1372 O O . SER A 1 185 ? 3.994 18.314 23.536 1.00 84.56 185 SER A O 1
ATOM 1374 N N . SER A 1 186 ? 5.203 16.761 22.447 1.00 81.50 186 SER A N 1
ATOM 1375 C CA . SER A 1 186 ? 6.119 17.733 21.843 1.00 81.50 186 SER A CA 1
ATOM 1376 C C . SER A 1 186 ? 5.416 18.595 20.774 1.00 81.50 186 SER A C 1
ATOM 1378 O O . SER A 1 186 ? 4.601 18.078 20.006 1.00 81.50 186 SER A O 1
ATOM 1380 N N . PRO A 1 187 ? 5.758 19.896 20.636 1.00 68.56 187 PRO A N 1
ATOM 1381 C CA . PRO A 1 187 ? 5.202 20.769 19.595 1.00 68.56 187 PRO A CA 1
ATOM 1382 C C . PRO A 1 187 ? 5.399 20.254 18.160 1.00 68.56 187 PRO A C 1
ATOM 1384 O O . PRO A 1 187 ? 4.623 20.601 17.271 1.00 68.56 187 PRO A O 1
ATOM 1387 N N . SER A 1 188 ? 6.427 19.433 17.924 1.00 78.00 188 SER A N 1
ATOM 1388 C CA . SER A 1 188 ? 6.724 18.813 16.627 1.00 78.00 188 SER A CA 1
ATOM 1389 C C . SER A 1 188 ? 6.288 17.349 16.524 1.00 78.00 188 SER A C 1
ATOM 1391 O O . SER A 1 188 ? 6.459 16.753 15.463 1.00 78.00 188 SER A O 1
ATOM 1393 N N . ALA A 1 189 ? 5.696 16.766 17.575 1.00 81.19 189 ALA A N 1
ATOM 1394 C CA . ALA A 1 189 ? 5.393 15.332 17.643 1.00 81.19 189 ALA A CA 1
ATOM 1395 C C . ALA A 1 189 ? 4.460 14.831 16.530 1.00 81.19 189 ALA A C 1
ATOM 1397 O O . ALA A 1 189 ? 4.460 13.651 16.188 1.00 81.19 189 ALA A O 1
ATOM 1398 N N . ASN A 1 190 ? 3.678 15.749 15.962 1.00 93.38 190 ASN A N 1
ATOM 1399 C CA . ASN A 1 190 ? 2.645 15.461 14.978 1.00 93.38 190 ASN A CA 1
ATOM 1400 C C . ASN A 1 190 ? 3.047 15.838 13.536 1.00 93.38 190 ASN A C 1
ATOM 1402 O O . ASN A 1 190 ? 2.189 15.928 12.655 1.00 93.38 190 ASN A O 1
ATOM 1406 N N . GLN A 1 191 ? 4.338 16.081 13.295 1.00 95.62 191 GLN A N 1
ATOM 1407 C CA . GLN A 1 191 ? 4.915 16.230 11.955 1.00 95.62 191 GLN A CA 1
ATOM 1408 C C . GLN A 1 191 ? 5.708 14.974 11.567 1.00 95.62 191 GLN A C 1
ATOM 1410 O O . GLN A 1 191 ? 6.105 14.212 12.454 1.00 95.62 191 GLN A O 1
ATOM 1415 N N . PRO A 1 192 ? 5.961 14.744 10.265 1.00 96.44 192 PRO A N 1
ATOM 1416 C CA . PRO A 1 192 ? 6.851 13.671 9.849 1.00 96.44 192 PRO A CA 1
ATOM 1417 C C . PRO A 1 192 ? 8.244 13.868 10.459 1.00 96.44 192 PRO A C 1
ATOM 1419 O O . PRO A 1 192 ? 8.785 14.973 10.424 1.00 96.44 192 PRO A O 1
ATOM 1422 N N . ILE A 1 193 ? 8.841 12.790 10.966 1.00 94.44 193 ILE A N 1
ATOM 1423 C CA . ILE A 1 193 ? 10.266 12.732 11.313 1.00 94.44 193 ILE A CA 1
ATOM 1424 C C . ILE A 1 193 ? 11.087 12.970 10.040 1.00 94.44 193 ILE A C 1
ATOM 1426 O O . ILE A 1 193 ? 12.020 13.766 10.032 1.00 94.44 193 ILE A O 1
ATOM 1430 N N . TYR A 1 194 ? 10.696 12.300 8.953 1.00 95.88 194 TYR A N 1
ATOM 1431 C CA . TYR A 1 194 ? 11.196 12.532 7.604 1.00 95.88 194 TYR A CA 1
ATOM 1432 C C . TYR A 1 194 ? 10.167 12.086 6.559 1.00 95.88 194 TYR A C 1
ATOM 1434 O O . TYR A 1 194 ? 9.243 11.314 6.840 1.00 95.88 194 TYR A O 1
ATOM 1442 N N . THR A 1 195 ? 10.363 12.573 5.336 1.00 97.56 195 THR A N 1
ATOM 1443 C CA . THR A 1 195 ? 9.545 12.260 4.163 1.00 97.56 195 THR A CA 1
ATOM 1444 C C . THR A 1 195 ? 10.416 11.610 3.096 1.00 97.56 195 THR A C 1
ATOM 1446 O O . THR A 1 195 ? 11.519 12.067 2.806 1.00 97.56 195 THR A O 1
ATOM 1449 N N . LEU A 1 196 ? 9.902 10.543 2.502 1.00 97.19 196 LEU A N 1
ATOM 1450 C CA . LEU A 1 196 ? 10.507 9.800 1.412 1.00 97.19 196 LEU A CA 1
ATOM 1451 C C . LEU A 1 196 ? 9.767 10.152 0.125 1.00 97.19 196 LEU A C 1
ATOM 1453 O O . LEU A 1 196 ? 8.576 9.863 -0.025 1.00 97.19 196 LEU A O 1
ATOM 1457 N N . SER A 1 197 ? 10.485 10.771 -0.805 1.00 94.31 197 SER A N 1
ATOM 1458 C CA . SER A 1 197 ? 9.960 11.139 -2.117 1.00 94.31 197 SER A CA 1
ATOM 1459 C C . SER A 1 197 ? 10.587 10.265 -3.196 1.00 94.31 197 SER A C 1
ATOM 1461 O O . SER A 1 197 ? 11.781 9.966 -3.171 1.00 94.31 197 SER A O 1
ATOM 1463 N N . GLY A 1 198 ? 9.785 9.876 -4.181 1.00 91.50 198 GLY A N 1
ATOM 1464 C CA . GLY A 1 198 ? 10.276 9.133 -5.336 1.00 91.50 198 GLY A CA 1
ATOM 1465 C C . GLY A 1 198 ? 9.167 8.620 -6.236 1.00 91.50 198 GLY A C 1
ATOM 1466 O O . GLY A 1 198 ? 9.376 8.594 -7.451 1.00 91.50 198 GLY A O 1
ATOM 1467 N N . HIS A 1 199 ? 8.008 8.252 -5.672 1.00 95.06 199 HIS A N 1
ATOM 1468 C CA . HIS A 1 199 ? 6.830 7.957 -6.484 1.00 95.06 199 HIS A CA 1
ATOM 1469 C C . HIS A 1 199 ? 6.509 9.149 -7.392 1.00 95.06 199 HIS A C 1
ATOM 1471 O O . HIS A 1 199 ? 6.622 10.303 -6.979 1.00 95.06 199 HIS A O 1
ATOM 1477 N N . THR A 1 200 ? 6.145 8.872 -8.644 1.00 92.19 200 THR A N 1
ATOM 1478 C CA . THR A 1 200 ? 5.818 9.918 -9.636 1.00 92.19 200 THR A CA 1
ATOM 1479 C C . THR A 1 200 ? 4.310 10.125 -9.799 1.00 92.19 200 THR A C 1
ATOM 1481 O O . THR A 1 200 ? 3.866 10.983 -10.564 1.00 92.19 200 THR A O 1
ATOM 1484 N N . SER A 1 201 ? 3.516 9.352 -9.061 1.00 93.62 201 SER A N 1
ATOM 1485 C CA . SER A 1 201 ? 2.064 9.441 -8.972 1.00 93.62 201 SER A CA 1
ATOM 1486 C C . SER A 1 201 ? 1.605 8.947 -7.593 1.00 93.62 201 SER A C 1
ATOM 1488 O O . SER A 1 201 ? 2.424 8.717 -6.705 1.00 93.62 201 SER A O 1
ATOM 1490 N N . PHE A 1 202 ? 0.296 8.798 -7.398 1.00 96.25 202 PHE A N 1
ATOM 1491 C CA . PHE A 1 202 ? -0.302 8.434 -6.112 1.00 96.25 202 PHE A CA 1
ATOM 1492 C C . PHE A 1 202 ? 0.311 7.158 -5.524 1.00 96.25 202 PHE A C 1
ATOM 1494 O O . PHE A 1 202 ? 0.451 6.160 -6.229 1.00 96.25 202 PHE A O 1
ATOM 1501 N N . ALA A 1 203 ? 0.630 7.188 -4.230 1.00 98.25 203 ALA A N 1
ATOM 1502 C CA . ALA A 1 203 ? 1.004 6.009 -3.460 1.00 98.25 203 ALA A CA 1
ATOM 1503 C C . ALA A 1 203 ? -0.230 5.493 -2.703 1.00 98.25 203 ALA A C 1
ATOM 1505 O O . ALA A 1 203 ? -0.873 6.256 -1.977 1.00 98.25 203 ALA A O 1
ATOM 1506 N N . TYR A 1 204 ? -0.578 4.220 -2.887 1.00 98.12 204 TYR A N 1
ATOM 1507 C CA . TYR A 1 204 ? -1.862 3.661 -2.449 1.00 98.12 204 TYR A CA 1
ATOM 1508 C C . TYR A 1 204 ? -1.796 2.847 -1.163 1.00 98.12 204 TYR A C 1
ATOM 1510 O O . TYR A 1 204 ? -2.700 2.950 -0.340 1.00 98.12 204 TYR A O 1
ATOM 1518 N N . SER A 1 205 ? -0.753 2.040 -0.988 1.00 98.44 205 SER A N 1
ATOM 1519 C CA . SER A 1 205 ? -0.672 1.063 0.096 1.00 98.44 205 SER A CA 1
ATOM 1520 C C . SER A 1 205 ? 0.750 0.959 0.632 1.00 98.44 205 SER A C 1
ATOM 1522 O O . SER A 1 205 ? 1.711 1.286 -0.072 1.00 98.44 205 SER A O 1
ATOM 1524 N N . LEU A 1 206 ? 0.869 0.519 1.885 1.00 98.44 206 LEU A N 1
ATOM 1525 C CA . LEU A 1 206 ? 2.125 0.325 2.597 1.00 98.44 206 LEU A CA 1
ATOM 1526 C C . LEU A 1 206 ? 2.138 -1.027 3.302 1.00 98.44 206 LEU A C 1
ATOM 1528 O O . LEU A 1 206 ? 1.120 -1.460 3.833 1.00 98.44 206 LEU A O 1
ATOM 1532 N N . ALA A 1 207 ? 3.319 -1.633 3.384 1.00 96.88 207 ALA A N 1
ATOM 1533 C CA . ALA A 1 207 ? 3.560 -2.801 4.218 1.00 96.88 207 ALA A CA 1
ATOM 1534 C C . ALA A 1 207 ? 4.957 -2.741 4.842 1.00 96.88 207 ALA A C 1
ATOM 1536 O O . ALA A 1 207 ? 5.961 -2.675 4.131 1.00 96.88 207 ALA A O 1
ATOM 1537 N N . ALA A 1 208 ? 5.036 -2.782 6.170 1.00 94.50 208 ALA A N 1
ATOM 1538 C CA . ALA A 1 208 ? 6.300 -2.981 6.867 1.00 94.50 208 ALA A CA 1
ATOM 1539 C C . ALA A 1 208 ? 6.817 -4.406 6.628 1.00 94.50 208 ALA A C 1
ATOM 1541 O O . ALA A 1 208 ? 6.070 -5.379 6.717 1.00 94.50 208 ALA A O 1
ATOM 1542 N N . ILE A 1 209 ? 8.108 -4.532 6.330 1.00 92.00 209 ILE A N 1
ATOM 1543 C CA . ILE A 1 209 ? 8.750 -5.818 6.056 1.00 92.00 209 ILE A CA 1
ATOM 1544 C C . ILE A 1 209 ? 9.429 -6.287 7.345 1.00 92.00 209 ILE A C 1
ATOM 1546 O O . ILE A 1 209 ? 10.548 -5.879 7.653 1.00 92.00 209 ILE A O 1
ATOM 1550 N N . GLU A 1 210 ? 8.745 -7.137 8.116 1.00 76.06 210 GLU A N 1
ATOM 1551 C CA . GLU A 1 210 ? 9.177 -7.530 9.470 1.00 76.06 210 GLU A CA 1
ATOM 1552 C C . GLU A 1 210 ? 10.501 -8.302 9.521 1.00 76.06 210 GLU A C 1
ATOM 1554 O O . GLU A 1 210 ? 11.253 -8.180 10.486 1.00 76.06 210 GLU A O 1
ATOM 1559 N N . SER A 1 211 ? 10.816 -9.083 8.485 1.00 65.56 211 SER A N 1
ATOM 1560 C CA . SER A 1 211 ? 12.098 -9.792 8.380 1.00 65.56 211 SER A CA 1
ATOM 1561 C C . SER A 1 211 ? 13.240 -8.905 7.862 1.00 65.56 211 SER A C 1
ATOM 1563 O O . SER A 1 211 ? 14.348 -9.398 7.656 1.00 65.56 211 SER A O 1
ATOM 1565 N N . GLY A 1 212 ? 12.965 -7.628 7.574 1.00 58.19 212 GLY A N 1
ATOM 1566 C CA . GLY A 1 212 ? 13.917 -6.660 7.035 1.00 58.19 212 GLY A CA 1
ATOM 1567 C C . GLY A 1 212 ? 14.638 -5.850 8.115 1.00 58.19 212 GLY A C 1
ATOM 1568 O O . GLY A 1 212 ? 14.319 -5.898 9.300 1.00 58.19 212 GLY A O 1
ATOM 1569 N N . GLN A 1 213 ? 15.615 -5.046 7.696 1.00 65.44 213 GLN A N 1
ATOM 1570 C CA . GLN A 1 213 ? 16.347 -4.116 8.570 1.00 65.44 213 GLN A CA 1
ATOM 1571 C C . GLN A 1 213 ? 15.565 -2.799 8.776 1.00 65.44 213 GLN A C 1
ATOM 1573 O O . GLN A 1 213 ? 16.126 -1.720 8.582 1.00 65.44 213 GLN A O 1
ATOM 1578 N N . GLY A 1 214 ? 14.268 -2.885 9.099 1.00 80.12 214 GLY A N 1
ATOM 1579 C CA . GLY A 1 214 ? 13.375 -1.722 9.213 1.00 80.12 214 GLY A CA 1
ATOM 1580 C C . GLY A 1 214 ? 12.898 -1.166 7.865 1.00 80.12 214 GLY A C 1
ATOM 1581 O O . GLY A 1 214 ? 12.881 0.047 7.665 1.00 80.12 214 GLY A O 1
ATOM 1582 N N . GLU A 1 215 ? 12.555 -2.047 6.922 1.00 93.50 215 GLU A N 1
ATOM 1583 C CA . GLU A 1 215 ? 12.108 -1.660 5.579 1.00 93.50 215 GLU A CA 1
ATOM 1584 C C . GLU A 1 215 ? 10.584 -1.521 5.484 1.00 93.50 215 GLU A C 1
ATOM 1586 O O . GLU A 1 215 ? 9.827 -2.196 6.185 1.00 93.50 215 GLU A O 1
ATOM 1591 N N . VAL A 1 216 ? 10.134 -0.673 4.561 1.00 96.12 216 VAL A N 1
ATOM 1592 C CA . VAL A 1 216 ? 8.718 -0.496 4.217 1.00 96.12 216 VAL A CA 1
ATOM 1593 C C . VAL A 1 216 ? 8.570 -0.610 2.708 1.00 96.12 216 VAL A C 1
ATOM 1595 O O . VAL A 1 216 ? 9.333 0.007 1.967 1.00 96.12 216 VAL A O 1
ATOM 1598 N N . ALA A 1 217 ? 7.591 -1.379 2.245 1.00 97.94 217 ALA A N 1
ATOM 1599 C CA . ALA A 1 217 ? 7.172 -1.398 0.852 1.00 97.94 217 ALA A CA 1
ATOM 1600 C C . ALA A 1 217 ? 6.008 -0.427 0.638 1.00 97.94 217 ALA A C 1
ATOM 1602 O O . ALA A 1 217 ? 5.108 -0.367 1.473 1.00 97.94 217 ALA A O 1
ATOM 1603 N N . SER A 1 218 ? 5.991 0.287 -0.485 1.00 98.69 218 SER A N 1
ATOM 1604 C CA . SER A 1 218 ? 4.839 1.072 -0.942 1.00 98.69 218 SER A CA 1
ATOM 1605 C C . SER A 1 218 ? 4.436 0.685 -2.356 1.00 98.69 218 SER A C 1
ATOM 1607 O O . SER A 1 218 ? 5.300 0.361 -3.167 1.00 98.69 218 SER A O 1
ATOM 1609 N N . SER A 1 219 ? 3.143 0.745 -2.671 1.00 98.62 219 SER A N 1
ATOM 1610 C CA . SER A 1 219 ? 2.624 0.559 -4.033 1.00 98.62 219 SER A CA 1
ATOM 1611 C C . SER A 1 219 ? 2.061 1.860 -4.602 1.00 98.62 219 SER A C 1
ATOM 1613 O O . SER A 1 219 ? 1.600 2.713 -3.840 1.00 98.62 219 SER A O 1
ATOM 1615 N N . GLY A 1 220 ? 2.068 2.027 -5.929 1.00 97.31 220 GLY A N 1
ATOM 1616 C CA . GLY A 1 220 ? 1.591 3.266 -6.546 1.00 97.31 220 GLY A CA 1
ATOM 1617 C C . GLY A 1 220 ? 0.963 3.157 -7.936 1.00 97.31 220 GLY A C 1
ATOM 1618 O O . GLY A 1 220 ? 1.047 2.147 -8.635 1.00 97.31 220 GLY A O 1
ATOM 1619 N N . GLU A 1 221 ? 0.342 4.266 -8.337 1.00 95.25 221 GLU A N 1
ATOM 1620 C CA . GLU A 1 221 ? -0.198 4.554 -9.678 1.00 95.25 221 GLU A CA 1
ATOM 1621 C C . GLU A 1 221 ? 0.911 4.782 -10.719 1.00 95.25 221 GLU A C 1
ATOM 1623 O O . GLU A 1 221 ? 0.661 4.896 -11.912 1.00 95.25 221 GLU A O 1
ATOM 1628 N N . ASP A 1 222 ? 2.166 4.873 -10.284 1.00 92.38 222 ASP A N 1
ATOM 1629 C CA . ASP A 1 222 ? 3.331 4.952 -11.164 1.00 92.38 222 ASP A CA 1
ATOM 1630 C C . ASP A 1 222 ? 3.855 3.570 -11.581 1.00 92.38 222 ASP A C 1
ATOM 1632 O O . ASP A 1 222 ? 4.991 3.451 -12.046 1.00 92.38 222 ASP A O 1
ATOM 1636 N N . ARG A 1 223 ? 3.012 2.535 -11.448 1.00 95.38 223 ARG A N 1
ATOM 1637 C CA . ARG A 1 223 ? 3.307 1.137 -11.797 1.00 95.38 223 ARG A CA 1
ATOM 1638 C C . ARG A 1 223 ? 4.409 0.506 -10.957 1.00 95.38 223 ARG A C 1
ATOM 1640 O O . ARG A 1 223 ? 5.009 -0.478 -11.385 1.00 95.38 223 ARG A O 1
ATOM 1647 N N . SER A 1 224 ? 4.719 1.078 -9.797 1.00 96.94 224 SER A N 1
ATOM 1648 C CA . SER A 1 224 ? 5.845 0.620 -8.994 1.00 96.94 224 SER A CA 1
ATOM 1649 C C . SER A 1 224 ? 5.429 0.089 -7.632 1.00 96.94 224 SER A C 1
ATOM 1651 O O . SER A 1 224 ? 4.486 0.577 -7.001 1.00 96.94 224 SER A O 1
ATOM 1653 N N . VAL A 1 225 ? 6.193 -0.900 -7.174 1.00 98.50 225 VAL A N 1
ATOM 1654 C CA . VAL A 1 225 ? 6.395 -1.160 -5.752 1.00 98.50 225 VAL A CA 1
ATOM 1655 C C . VAL A 1 225 ? 7.791 -0.703 -5.377 1.00 98.50 225 VAL A C 1
ATOM 1657 O 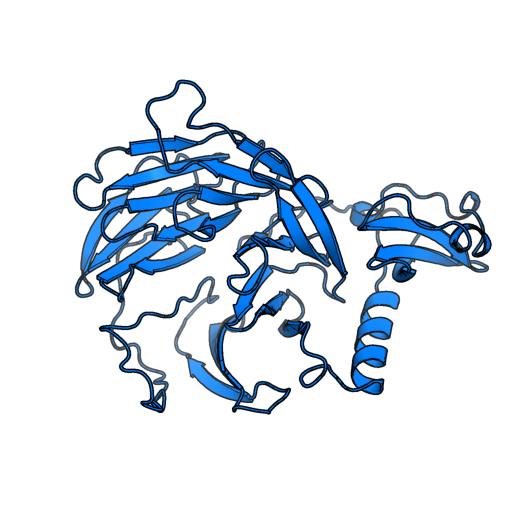O . VAL A 1 225 ? 8.766 -1.072 -6.030 1.00 98.50 225 VAL A O 1
ATOM 1660 N N . ARG A 1 226 ? 7.900 0.107 -4.328 1.00 98.12 226 ARG A N 1
ATOM 1661 C CA . ARG A 1 226 ? 9.171 0.673 -3.874 1.00 98.12 226 ARG A CA 1
ATOM 1662 C C . ARG A 1 226 ? 9.497 0.185 -2.486 1.00 98.12 226 ARG A C 1
ATOM 1664 O O . ARG A 1 226 ? 8.628 0.161 -1.621 1.00 98.12 226 ARG A O 1
ATOM 1671 N N . ILE A 1 227 ? 10.754 -0.188 -2.292 1.00 97.44 227 ILE A N 1
ATOM 1672 C CA . ILE A 1 227 ? 11.283 -0.603 -0.999 1.00 97.44 227 ILE A CA 1
ATOM 1673 C C . ILE A 1 227 ? 12.075 0.556 -0.432 1.00 97.44 227 ILE A C 1
ATOM 1675 O O . ILE A 1 227 ? 12.997 1.062 -1.073 1.00 97.44 227 ILE A O 1
ATOM 1679 N N . TRP A 1 228 ? 11.718 0.963 0.773 1.00 96.75 228 TRP A N 1
ATOM 1680 C CA . TRP A 1 228 ? 12.336 2.065 1.486 1.00 96.75 228 TRP A CA 1
ATOM 1681 C C . TRP A 1 228 ? 13.026 1.555 2.731 1.00 96.75 228 TRP A C 1
ATOM 1683 O O . TRP A 1 228 ? 12.570 0.603 3.363 1.00 96.75 228 TRP A O 1
ATOM 1693 N N . LYS A 1 229 ? 14.096 2.243 3.112 1.00 94.19 229 LYS A N 1
ATOM 1694 C CA . LYS A 1 229 ? 14.788 2.006 4.370 1.00 94.19 229 LYS A CA 1
ATOM 1695 C C . LYS A 1 229 ? 15.211 3.331 4.973 1.00 94.19 229 LYS A C 1
ATOM 1697 O O . LYS A 1 229 ? 15.684 4.208 4.250 1.00 94.19 229 LYS A O 1
ATOM 1702 N N . GLY A 1 230 ? 15.045 3.456 6.283 1.00 91.06 230 GLY A N 1
ATOM 1703 C CA . GLY A 1 230 ? 15.484 4.621 7.037 1.00 91.06 230 GLY A CA 1
ATOM 1704 C C . GLY A 1 230 ? 16.412 4.262 8.187 1.00 91.06 230 GLY A C 1
ATOM 1705 O O . GLY A 1 230 ? 16.472 3.113 8.619 1.00 91.06 230 GLY A O 1
ATOM 1706 N N . ASP A 1 231 ? 17.125 5.267 8.681 1.00 88.00 231 ASP A N 1
ATOM 1707 C CA . ASP A 1 231 ? 18.001 5.183 9.857 1.00 88.00 231 ASP A CA 1
ATOM 1708 C C . ASP A 1 231 ? 17.373 5.811 11.117 1.00 88.00 231 ASP A C 1
ATOM 1710 O O . ASP A 1 231 ? 18.011 5.907 12.163 1.00 88.00 231 ASP A O 1
ATOM 1714 N N . GLY A 1 232 ? 16.108 6.232 11.017 1.00 85.12 232 GLY A N 1
ATOM 1715 C CA . GLY A 1 232 ? 15.365 6.919 12.075 1.00 85.12 232 GLY A CA 1
ATOM 1716 C C . GLY A 1 232 ? 15.390 8.443 11.963 1.00 85.12 232 GLY A C 1
ATOM 1717 O O . GLY A 1 232 ? 14.549 9.089 12.578 1.00 85.12 232 GLY A O 1
ATOM 1718 N N . SER A 1 233 ? 16.274 9.014 11.144 1.00 88.50 233 SER A N 1
ATOM 1719 C CA . SER A 1 233 ? 16.357 10.459 10.885 1.00 88.50 233 SER A CA 1
ATOM 1720 C C . SER A 1 233 ? 16.126 10.819 9.418 1.00 88.50 233 SER A C 1
ATOM 1722 O O . SER A 1 233 ? 15.584 11.878 9.115 1.00 88.50 233 SER A O 1
ATOM 1724 N N . ALA A 1 234 ? 16.491 9.917 8.512 1.00 92.69 234 ALA A N 1
ATOM 1725 C CA . ALA A 1 234 ? 16.248 10.009 7.087 1.00 92.69 234 ALA A CA 1
ATOM 1726 C C . ALA A 1 234 ? 16.001 8.608 6.518 1.00 92.69 234 ALA A C 1
ATOM 1728 O O . ALA A 1 234 ? 16.103 7.594 7.214 1.00 92.69 234 ALA A O 1
ATOM 1729 N N . GLY A 1 235 ? 15.701 8.542 5.226 1.00 93.75 235 GLY A N 1
ATOM 1730 C CA . GLY A 1 235 ? 15.691 7.282 4.507 1.00 93.75 235 GLY A CA 1
ATOM 1731 C C . GLY A 1 235 ? 15.814 7.468 3.008 1.00 93.75 235 GLY A C 1
ATOM 1732 O O . GLY A 1 235 ? 15.802 8.583 2.485 1.00 93.75 235 GLY A O 1
ATOM 1733 N N . SER A 1 236 ? 15.961 6.349 2.317 1.00 94.50 236 SER A N 1
ATOM 1734 C CA . SER A 1 236 ? 16.142 6.311 0.874 1.00 94.50 236 SER A CA 1
ATOM 1735 C C . SER A 1 236 ? 15.469 5.088 0.265 1.00 94.50 236 SER A C 1
ATOM 1737 O O . SER A 1 236 ? 15.194 4.084 0.934 1.00 94.50 236 SER A O 1
ATOM 1739 N N . MET A 1 237 ? 15.190 5.186 -1.031 1.00 96.25 237 MET A N 1
ATOM 1740 C CA . MET A 1 237 ? 14.713 4.055 -1.814 1.00 96.25 237 MET A CA 1
ATOM 1741 C C . MET A 1 237 ? 15.851 3.056 -2.017 1.00 96.25 237 MET A C 1
ATOM 1743 O O . MET A 1 237 ? 16.928 3.431 -2.472 1.00 96.25 237 MET A O 1
ATOM 1747 N N . GLN A 1 238 ? 15.589 1.799 -1.679 1.00 95.38 238 GLN A N 1
ATOM 1748 C CA . GLN A 1 238 ? 16.512 0.678 -1.846 1.00 95.38 238 GLN A CA 1
ATOM 1749 C C . GLN A 1 238 ? 16.256 -0.077 -3.144 1.00 95.38 238 GLN A C 1
ATOM 1751 O O . GLN A 1 238 ? 17.186 -0.612 -3.735 1.00 95.38 238 GLN A O 1
ATOM 1756 N N . GLN A 1 239 ? 14.994 -0.130 -3.577 1.00 96.06 239 GLN A N 1
ATOM 1757 C CA . GLN A 1 239 ? 14.605 -0.817 -4.799 1.00 96.06 239 GLN A CA 1
ATOM 1758 C C . GLN A 1 239 ? 13.329 -0.212 -5.383 1.00 96.06 239 GLN A C 1
ATOM 1760 O O . GLN A 1 239 ? 12.427 0.177 -4.636 1.00 96.06 239 GLN A O 1
ATOM 1765 N N . SER A 1 240 ? 13.235 -0.186 -6.712 1.00 96.88 240 SER A N 1
ATOM 1766 C CA . SER A 1 240 ? 12.001 0.098 -7.446 1.00 96.88 240 SER A CA 1
ATOM 1767 C C . SER A 1 240 ? 11.668 -1.079 -8.358 1.00 96.88 240 SER A C 1
ATOM 1769 O O . SER A 1 240 ? 12.419 -1.399 -9.274 1.00 96.88 240 SER A O 1
ATOM 1771 N N . ILE A 1 241 ? 10.538 -1.728 -8.101 1.00 97.69 241 ILE A N 1
ATOM 1772 C CA . ILE A 1 241 ? 10.025 -2.850 -8.885 1.00 97.69 241 ILE A CA 1
ATOM 1773 C C . ILE A 1 241 ? 8.924 -2.304 -9.789 1.00 97.69 241 ILE A C 1
ATOM 1775 O O . ILE A 1 241 ? 7.873 -1.902 -9.294 1.00 97.69 241 ILE A O 1
ATOM 1779 N N . THR A 1 242 ? 9.153 -2.285 -11.101 1.00 97.25 242 THR A N 1
ATOM 1780 C CA . THR A 1 242 ? 8.129 -1.878 -12.076 1.00 97.25 242 THR A CA 1
ATOM 1781 C C . THR A 1 242 ? 7.271 -3.080 -12.464 1.00 97.25 242 THR A C 1
ATOM 1783 O O . THR A 1 242 ? 7.799 -4.142 -12.777 1.00 97.25 242 THR A O 1
ATOM 1786 N N . LEU A 1 243 ? 5.948 -2.917 -12.446 1.00 97.31 243 LEU A N 1
ATOM 1787 C CA . LEU A 1 243 ? 4.974 -3.945 -12.804 1.00 97.31 243 LEU A CA 1
ATOM 1788 C C . LEU A 1 243 ? 4.357 -3.656 -14.185 1.00 97.31 243 LEU A C 1
ATOM 1790 O O . LEU A 1 243 ? 4.229 -2.492 -14.572 1.00 97.31 243 LEU A O 1
ATOM 1794 N N . PRO A 1 244 ? 3.911 -4.688 -14.928 1.00 95.81 244 PRO A N 1
ATOM 1795 C CA . PRO A 1 244 ? 3.239 -4.537 -16.220 1.00 95.81 244 PRO A CA 1
ATOM 1796 C C . PRO A 1 244 ? 1.750 -4.187 -16.043 1.00 95.81 244 PRO A C 1
ATOM 1798 O O . PRO A 1 244 ? 0.875 -4.771 -16.674 1.00 95.81 244 PRO A O 1
ATOM 1801 N N . ALA A 1 245 ? 1.466 -3.258 -15.135 1.00 93.88 245 ALA A N 1
ATOM 1802 C CA . ALA A 1 245 ? 0.134 -2.801 -14.766 1.00 93.88 245 ALA A CA 1
ATOM 1803 C C . ALA A 1 245 ? 0.167 -1.280 -14.603 1.00 93.88 245 ALA A C 1
ATOM 1805 O O . ALA A 1 245 ? 1.221 -0.726 -14.309 1.00 93.88 245 ALA A O 1
ATOM 1806 N N . VAL A 1 246 ? -0.964 -0.594 -14.782 1.00 88.88 246 VAL A N 1
ATOM 1807 C CA . VAL A 1 246 ? -1.032 0.875 -14.642 1.00 88.88 246 VAL A CA 1
ATOM 1808 C C . VAL A 1 246 ? -1.023 1.278 -13.169 1.00 88.88 246 VAL A C 1
ATOM 1810 O O . VAL A 1 246 ? -0.319 2.205 -12.780 1.00 88.88 246 VAL A O 1
ATOM 1813 N N . SER A 1 247 ? -1.760 0.545 -12.340 1.00 93.31 247 SER A N 1
ATOM 1814 C CA . SER A 1 247 ? -1.927 0.867 -10.927 1.00 93.31 247 SER A CA 1
ATOM 1815 C C . SER A 1 247 ? -1.644 -0.361 -10.080 1.00 93.31 247 SER A C 1
ATOM 1817 O O . SER A 1 247 ? -2.257 -1.413 -10.277 1.00 93.31 247 SER A O 1
ATOM 1819 N N . VAL A 1 248 ? -0.763 -0.210 -9.092 1.00 97.88 248 VAL A N 1
ATOM 1820 C CA . VAL A 1 248 ? -0.554 -1.211 -8.044 1.00 97.88 248 VAL A CA 1
ATOM 1821 C C . VAL A 1 248 ? -1.291 -0.738 -6.795 1.00 97.88 248 VAL A C 1
ATOM 1823 O O . VAL A 1 248 ? -0.820 0.134 -6.063 1.00 97.88 248 VAL A O 1
ATOM 1826 N N . TRP A 1 249 ? -2.491 -1.267 -6.574 1.00 97.38 249 TRP A N 1
ATOM 1827 C CA . TRP A 1 249 ? -3.405 -0.775 -5.542 1.00 97.38 249 TRP A CA 1
ATOM 1828 C C . TRP A 1 249 ? -3.026 -1.217 -4.134 1.00 97.38 249 TRP A C 1
ATOM 1830 O O . TRP A 1 249 ? -3.241 -0.463 -3.190 1.00 97.38 249 TRP A O 1
ATOM 1840 N N . SER A 1 250 ? -2.458 -2.413 -3.989 1.00 97.69 250 SER A N 1
ATOM 1841 C CA . SER A 1 250 ? -2.128 -2.965 -2.677 1.00 97.69 250 SER A CA 1
ATOM 1842 C C . SER A 1 250 ? -0.769 -3.639 -2.675 1.00 97.69 250 SER A C 1
ATOM 1844 O O . SER A 1 250 ? -0.408 -4.321 -3.637 1.00 97.69 250 SER A O 1
ATOM 1846 N N . VAL A 1 251 ? -0.062 -3.515 -1.555 1.00 98.38 251 VAL A N 1
ATOM 1847 C CA . VAL A 1 251 ? 1.111 -4.322 -1.219 1.00 98.38 251 VAL A CA 1
ATOM 1848 C C . VAL A 1 251 ? 0.932 -4.901 0.182 1.00 98.38 251 VAL A C 1
ATOM 1850 O O . VAL A 1 251 ? 0.437 -4.224 1.074 1.00 98.38 251 VAL A O 1
ATOM 1853 N N . ALA A 1 252 ? 1.308 -6.161 0.370 1.00 96.69 252 ALA A N 1
ATOM 1854 C CA . ALA A 1 252 ? 1.295 -6.836 1.662 1.00 96.69 252 ALA A CA 1
ATOM 1855 C C . ALA A 1 252 ? 2.620 -7.569 1.872 1.00 96.69 252 ALA A C 1
ATOM 1857 O O . ALA A 1 252 ? 3.127 -8.216 0.953 1.00 96.69 252 ALA A O 1
ATOM 1858 N N . ALA A 1 253 ? 3.171 -7.482 3.081 1.00 93.75 253 ALA A N 1
ATOM 1859 C CA . ALA A 1 253 ? 4.331 -8.267 3.472 1.00 93.75 253 ALA A CA 1
ATOM 1860 C C . ALA A 1 253 ? 3.885 -9.648 3.957 1.00 93.75 253 ALA A C 1
ATOM 1862 O O . ALA A 1 253 ? 2.955 -9.782 4.750 1.00 93.75 253 ALA A O 1
ATOM 1863 N N . ILE A 1 254 ? 4.562 -10.679 3.469 1.00 91.62 254 ILE A N 1
ATOM 1864 C CA . ILE A 1 254 ? 4.370 -12.067 3.875 1.00 91.62 254 ILE A CA 1
ATOM 1865 C C . ILE A 1 254 ? 5.432 -12.386 4.933 1.00 91.62 254 ILE A C 1
ATOM 1867 O O . ILE A 1 254 ? 6.598 -12.016 4.741 1.00 91.62 254 ILE A O 1
ATOM 1871 N N . PRO A 1 255 ? 5.087 -13.096 6.024 1.00 84.19 255 PRO A N 1
ATOM 1872 C CA . PRO A 1 255 ? 6.081 -13.589 6.972 1.00 84.19 255 PRO A CA 1
ATOM 1873 C C . PRO A 1 255 ? 7.242 -14.288 6.251 1.00 84.19 255 PRO A C 1
ATOM 1875 O O . PRO A 1 255 ? 7.032 -15.145 5.395 1.00 84.19 255 PRO A O 1
ATOM 1878 N N . GLY A 1 256 ? 8.476 -13.889 6.567 1.00 81.06 256 GLY A N 1
ATOM 1879 C CA . GLY A 1 256 ? 9.678 -14.338 5.852 1.00 81.06 256 GLY A CA 1
ATOM 1880 C C . GLY A 1 256 ? 10.174 -13.395 4.747 1.00 81.06 256 GLY A C 1
ATOM 1881 O O . GLY A 1 256 ? 11.212 -13.681 4.153 1.00 81.06 256 GLY A O 1
ATOM 1882 N N . GLY A 1 257 ? 9.486 -12.272 4.504 1.00 87.62 257 GLY A N 1
ATOM 1883 C CA . GLY A 1 257 ? 10.016 -11.128 3.749 1.00 87.62 257 GLY A CA 1
ATOM 1884 C C . GLY A 1 257 ? 9.603 -11.032 2.287 1.00 87.62 257 GLY A C 1
ATOM 1885 O O . GLY A 1 257 ? 10.079 -10.140 1.585 1.00 87.62 257 GLY A O 1
ATOM 1886 N N . ASP A 1 258 ? 8.737 -11.929 1.822 1.00 93.81 258 ASP A N 1
ATOM 1887 C CA . ASP A 1 258 ? 8.155 -11.827 0.485 1.00 93.81 258 ASP A CA 1
ATOM 1888 C C . ASP A 1 258 ? 7.094 -10.713 0.457 1.00 93.81 258 ASP A C 1
ATOM 1890 O O . ASP A 1 258 ? 6.512 -10.357 1.483 1.00 93.81 258 ASP A O 1
ATOM 1894 N N . LEU A 1 259 ? 6.813 -10.178 -0.727 1.00 96.56 259 LEU A N 1
ATOM 1895 C CA . LEU A 1 259 ? 5.797 -9.149 -0.940 1.00 96.56 259 LEU A CA 1
ATOM 1896 C C . LEU A 1 259 ? 4.745 -9.650 -1.914 1.00 96.56 259 LEU A C 1
ATOM 1898 O O . LEU A 1 259 ? 5.088 -10.051 -3.020 1.00 96.56 259 LEU A O 1
ATOM 1902 N N . ALA A 1 260 ? 3.475 -9.570 -1.537 1.00 97.56 260 ALA A N 1
ATOM 1903 C CA . ALA A 1 260 ? 2.351 -9.761 -2.444 1.00 97.56 260 ALA A CA 1
ATOM 1904 C C . ALA A 1 260 ? 1.823 -8.408 -2.919 1.00 97.56 260 ALA A C 1
ATOM 1906 O O . ALA A 1 260 ? 1.760 -7.450 -2.150 1.00 97.56 260 ALA A O 1
ATOM 1907 N N . THR A 1 261 ? 1.412 -8.336 -4.180 1.00 98.31 261 THR A N 1
ATOM 1908 C CA . THR A 1 261 ? 0.900 -7.109 -4.797 1.00 98.31 261 THR A CA 1
ATOM 1909 C C . THR A 1 261 ? -0.398 -7.387 -5.534 1.00 98.31 261 THR A C 1
ATOM 1911 O O . THR A 1 261 ? -0.511 -8.399 -6.224 1.00 98.31 261 THR A O 1
ATOM 1914 N N . GLY A 1 262 ? -1.370 -6.489 -5.384 1.00 97.31 262 GLY A N 1
ATOM 1915 C CA . GLY A 1 262 ? -2.624 -6.490 -6.134 1.00 97.31 262 GLY A CA 1
ATOM 1916 C C . GLY A 1 262 ? -2.644 -5.315 -7.103 1.00 97.31 262 GLY A C 1
ATOM 1917 O O . GLY A 1 262 ? -2.466 -4.170 -6.683 1.00 97.31 262 GLY A O 1
ATOM 1918 N N . SER A 1 263 ? -2.830 -5.598 -8.390 1.00 96.31 263 SER A N 1
ATOM 1919 C CA . SER A 1 263 ? -2.756 -4.600 -9.463 1.00 96.31 263 SER A CA 1
ATOM 1920 C C . SER A 1 263 ? -4.043 -4.550 -10.290 1.00 96.31 263 SER A C 1
ATOM 1922 O O . SER A 1 263 ? -4.860 -5.470 -10.259 1.00 96.31 263 SER A O 1
ATOM 1924 N N . ASN A 1 264 ? -4.230 -3.464 -11.042 1.00 94.12 264 ASN A N 1
ATOM 1925 C CA . ASN A 1 264 ? -5.448 -3.225 -11.823 1.00 94.12 264 ASN A CA 1
ATOM 1926 C C . ASN A 1 264 ? -5.654 -4.181 -13.013 1.00 94.12 264 ASN A C 1
ATOM 1928 O O . ASN A 1 264 ? -6.723 -4.175 -13.617 1.00 94.12 264 ASN A O 1
ATOM 1932 N N . ASP A 1 265 ? -4.648 -4.983 -13.354 1.00 93.75 265 ASP A N 1
ATOM 1933 C CA . ASP A 1 265 ? -4.702 -6.019 -14.388 1.00 93.75 265 ASP A CA 1
ATOM 1934 C C . ASP A 1 265 ? -5.320 -7.340 -13.895 1.00 93.75 265 ASP A C 1
ATOM 1936 O O . ASP A 1 265 ? -5.404 -8.305 -14.652 1.00 93.75 265 ASP A O 1
ATOM 1940 N N . GLY A 1 266 ? -5.759 -7.392 -12.632 1.00 93.31 266 GLY A N 1
ATOM 1941 C CA . GLY A 1 266 ? -6.383 -8.573 -12.038 1.00 93.31 266 GLY A CA 1
ATOM 1942 C C . GLY A 1 266 ? -5.392 -9.670 -11.646 1.00 93.31 266 GLY A C 1
ATOM 1943 O O . GLY A 1 266 ? -5.819 -10.784 -11.347 1.00 93.31 266 GLY A O 1
ATOM 1944 N N . VAL A 1 267 ? -4.086 -9.379 -11.628 1.00 94.12 267 VAL A N 1
ATOM 1945 C CA . VAL A 1 267 ? -3.041 -10.351 -11.288 1.00 94.12 267 VAL A CA 1
ATOM 1946 C C . VAL A 1 267 ? -2.453 -10.051 -9.910 1.00 94.12 267 VAL A C 1
ATOM 1948 O O . VAL A 1 267 ? -1.990 -8.940 -9.635 1.00 94.12 267 VAL A O 1
ATOM 1951 N N . LEU A 1 268 ? -2.417 -11.076 -9.053 1.00 95.06 268 LEU A N 1
ATOM 1952 C CA . LEU A 1 268 ? -1.639 -11.063 -7.818 1.00 95.06 268 LEU A CA 1
ATOM 1953 C C . LEU A 1 268 ? -0.208 -11.512 -8.125 1.00 95.06 268 LEU A C 1
ATOM 1955 O O . LEU A 1 268 ? -0.004 -12.601 -8.658 1.00 95.06 268 LEU A O 1
ATOM 1959 N N . ARG A 1 269 ? 0.788 -10.691 -7.777 1.00 96.94 269 ARG A N 1
ATOM 1960 C CA . ARG A 1 269 ? 2.212 -11.028 -7.967 1.00 96.94 269 ARG A CA 1
ATOM 1961 C C . ARG A 1 269 ? 2.932 -11.101 -6.638 1.00 96.94 269 ARG A C 1
ATOM 1963 O O . ARG A 1 269 ? 2.738 -10.219 -5.802 1.00 96.94 269 ARG A O 1
ATOM 1970 N N . VAL A 1 270 ? 3.780 -12.117 -6.478 1.00 96.81 270 VAL A N 1
ATOM 1971 C CA . VAL A 1 270 ? 4.624 -12.298 -5.294 1.00 96.81 270 VAL A CA 1
ATOM 1972 C C . VAL A 1 270 ? 6.090 -12.104 -5.666 1.00 96.81 270 VAL A C 1
ATOM 1974 O O . VAL A 1 270 ? 6.600 -12.763 -6.567 1.00 96.81 270 VAL A O 1
ATOM 1977 N N . PHE A 1 271 ? 6.767 -11.215 -4.948 1.00 96.19 271 PHE A N 1
ATOM 1978 C CA . PHE A 1 271 ? 8.195 -10.946 -5.074 1.00 96.19 271 PHE A CA 1
ATOM 1979 C C . PHE A 1 271 ? 8.925 -11.505 -3.857 1.00 96.19 271 PHE A C 1
ATOM 1981 O O . PHE A 1 271 ? 8.446 -11.391 -2.730 1.00 96.19 271 PHE A O 1
ATOM 1988 N N . THR A 1 272 ? 10.089 -12.112 -4.073 1.00 94.19 272 THR A N 1
ATOM 1989 C CA . THR A 1 272 ? 10.866 -12.763 -3.014 1.00 94.19 272 THR A CA 1
ATOM 1990 C C . THR A 1 272 ? 12.346 -12.430 -3.133 1.00 94.19 272 THR A C 1
ATOM 1992 O O . THR A 1 272 ? 12.866 -12.257 -4.235 1.00 94.19 272 THR A O 1
ATOM 1995 N N . ARG A 1 273 ? 13.021 -12.358 -1.981 1.00 91.81 273 ARG A N 1
ATOM 1996 C CA . ARG A 1 273 ? 14.490 -12.329 -1.878 1.00 91.81 273 ARG A CA 1
ATOM 1997 C C . ARG A 1 273 ? 15.093 -13.722 -1.688 1.00 91.81 273 ARG A C 1
ATOM 1999 O O . ARG A 1 273 ? 16.309 -13.863 -1.731 1.00 91.81 273 ARG A O 1
ATOM 2006 N N . ASP A 1 274 ? 14.266 -14.733 -1.432 1.00 91.88 274 ASP A N 1
ATOM 2007 C CA . ASP A 1 274 ? 14.735 -16.101 -1.256 1.00 91.88 274 ASP A CA 1
ATOM 2008 C C . ASP A 1 274 ? 14.966 -16.749 -2.624 1.00 91.88 274 ASP A C 1
ATOM 2010 O O . ASP A 1 274 ? 14.029 -17.022 -3.380 1.00 91.88 274 ASP A O 1
ATOM 2014 N N . GLU A 1 275 ? 16.231 -17.034 -2.927 1.00 92.06 275 GLU A N 1
ATOM 2015 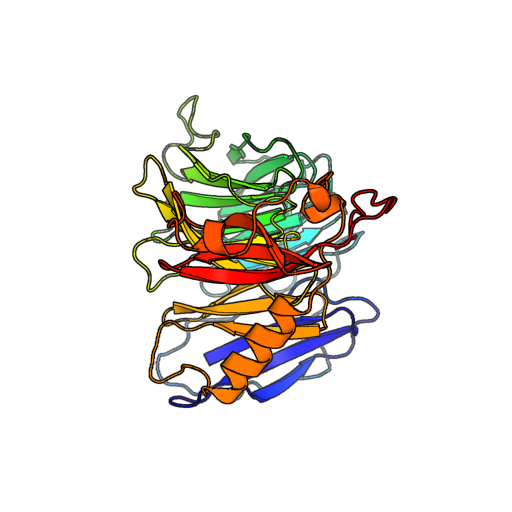C CA . GLU A 1 275 ? 16.640 -17.702 -4.163 1.00 92.06 275 GLU A CA 1
ATOM 2016 C C . GLU A 1 275 ? 15.977 -19.079 -4.336 1.00 92.06 275 GLU A C 1
ATOM 2018 O O . GLU A 1 275 ? 15.696 -19.483 -5.465 1.00 92.06 275 GLU A O 1
ATOM 2023 N N . ALA A 1 276 ? 15.632 -19.780 -3.250 1.00 92.38 276 ALA A N 1
ATOM 2024 C CA . ALA A 1 276 ? 14.908 -21.048 -3.330 1.00 92.38 276 ALA A CA 1
ATOM 2025 C C . ALA A 1 276 ? 13.458 -20.871 -3.815 1.00 92.38 276 ALA A C 1
ATOM 2027 O O . ALA A 1 276 ? 12.904 -21.780 -4.436 1.00 92.38 276 ALA A O 1
ATOM 2028 N N . ARG A 1 277 ? 12.845 -19.702 -3.575 1.00 92.38 277 ARG A N 1
ATOM 2029 C CA . ARG A 1 277 ? 11.468 -19.378 -3.990 1.00 92.38 277 ARG A CA 1
ATOM 2030 C C . ARG A 1 277 ? 11.388 -18.591 -5.293 1.00 92.38 277 ARG A C 1
ATOM 2032 O O . ARG A 1 277 ? 10.302 -18.448 -5.848 1.00 92.38 277 ARG A O 1
ATOM 2039 N N . LYS A 1 278 ? 12.523 -18.115 -5.802 1.00 93.88 278 LYS A N 1
ATOM 2040 C CA . LYS A 1 278 ? 12.614 -17.343 -7.040 1.00 93.88 278 LYS A CA 1
ATOM 2041 C C . LYS A 1 278 ? 11.998 -18.085 -8.228 1.00 93.88 278 LYS A C 1
ATOM 2043 O O . LYS A 1 278 ? 12.186 -19.300 -8.395 1.00 93.88 278 LYS A O 1
ATOM 2048 N N . ALA A 1 279 ? 11.266 -17.332 -9.044 1.00 94.38 279 ALA A N 1
ATOM 2049 C CA . ALA A 1 279 ? 10.660 -17.801 -10.282 1.00 94.38 279 ALA A CA 1
ATOM 2050 C C . ALA A 1 279 ? 11.711 -18.367 -11.256 1.00 94.38 279 ALA A C 1
ATOM 2052 O O . ALA A 1 279 ? 12.899 -18.042 -11.183 1.00 94.38 279 ALA A O 1
ATOM 2053 N N . GLY A 1 280 ? 11.276 -19.246 -12.161 1.00 95.44 280 GLY A N 1
ATOM 2054 C CA . GLY A 1 280 ? 12.151 -19.787 -13.204 1.00 95.44 280 GLY A CA 1
ATOM 2055 C C . GLY A 1 280 ? 12.570 -18.712 -14.214 1.00 95.44 280 GLY A C 1
ATOM 2056 O O . GLY A 1 280 ? 11.876 -17.715 -14.389 1.00 95.44 280 GLY A O 1
ATOM 2057 N N . ALA A 1 281 ? 13.682 -18.929 -14.924 1.00 96.19 281 ALA A N 1
ATOM 2058 C CA . ALA A 1 281 ? 14.212 -17.952 -15.883 1.00 96.19 281 ALA A CA 1
ATOM 2059 C C . ALA A 1 281 ? 13.203 -17.559 -16.980 1.00 96.19 281 ALA A C 1
ATOM 2061 O O . ALA A 1 281 ? 13.147 -16.397 -17.368 1.00 96.19 281 ALA A O 1
ATOM 2062 N N . GLU A 1 282 ? 12.384 -18.506 -17.449 1.00 96.62 282 GLU A N 1
ATOM 2063 C CA . GLU A 1 282 ? 11.361 -18.223 -18.464 1.00 96.62 282 GLU A CA 1
ATOM 2064 C C . GLU A 1 282 ? 10.213 -17.366 -17.912 1.00 96.62 282 GLU A C 1
ATOM 2066 O O . GLU A 1 282 ? 9.754 -16.448 -18.579 1.00 96.62 282 GLU A O 1
ATOM 2071 N N . GLU A 1 283 ? 9.786 -17.601 -16.670 1.00 94.94 283 GLU A N 1
ATOM 2072 C CA . GLU A 1 283 ? 8.743 -16.801 -16.017 1.00 94.94 283 GLU A CA 1
ATOM 2073 C C . GLU A 1 283 ? 9.216 -15.362 -15.766 1.00 94.94 283 GLU A C 1
ATOM 2075 O O . GLU A 1 283 ? 8.484 -14.413 -16.046 1.00 94.94 283 GLU A O 1
ATOM 2080 N N . ILE A 1 284 ? 10.471 -15.196 -15.329 1.00 95.75 284 ILE A N 1
ATOM 2081 C CA . ILE A 1 284 ? 11.116 -13.881 -15.193 1.00 95.75 284 ILE A CA 1
ATOM 2082 C C . ILE A 1 284 ? 11.165 -13.176 -16.552 1.00 95.75 284 ILE A C 1
ATOM 2084 O O . ILE A 1 284 ? 10.745 -12.030 -16.666 1.00 95.75 284 ILE A O 1
ATOM 2088 N N . LYS A 1 285 ? 11.586 -13.878 -17.609 1.00 96.81 285 LYS A N 1
ATOM 2089 C CA . LYS A 1 285 ? 11.636 -13.325 -18.967 1.00 96.81 285 LYS A CA 1
ATOM 2090 C C . LYS A 1 285 ? 10.258 -12.891 -19.479 1.00 96.81 285 LYS A C 1
ATOM 2092 O O . LYS A 1 285 ? 10.159 -11.853 -20.130 1.00 96.81 285 LYS A O 1
ATOM 2097 N N . ILE A 1 286 ? 9.201 -13.657 -19.196 1.00 97.06 286 ILE A N 1
ATOM 2098 C CA . ILE A 1 286 ? 7.818 -13.290 -19.542 1.00 97.06 286 ILE A CA 1
ATOM 2099 C C . ILE A 1 286 ? 7.401 -12.018 -18.796 1.00 97.06 286 ILE A C 1
ATOM 2101 O O . ILE A 1 286 ? 6.831 -11.114 -19.408 1.00 97.06 286 ILE A O 1
ATOM 2105 N N . PHE A 1 287 ? 7.705 -11.924 -17.499 1.00 96.81 287 PHE A N 1
ATOM 2106 C CA . PHE A 1 287 ? 7.426 -10.730 -16.702 1.00 96.81 287 PHE A CA 1
ATOM 2107 C C . PHE A 1 287 ? 8.168 -9.498 -17.241 1.00 96.81 287 PHE A C 1
ATOM 2109 O O . PHE A 1 287 ? 7.537 -8.472 -17.499 1.00 96.81 287 PHE A O 1
ATOM 2116 N N . ASP A 1 288 ? 9.473 -9.615 -17.488 1.00 96.75 288 ASP A N 1
ATOM 2117 C CA . ASP A 1 288 ? 10.305 -8.522 -17.997 1.00 96.75 288 ASP A CA 1
ATOM 2118 C C . ASP A 1 288 ? 9.841 -8.063 -19.386 1.00 96.75 288 ASP A C 1
ATOM 2120 O O . ASP A 1 288 ? 9.756 -6.865 -19.655 1.00 96.75 288 ASP A O 1
ATOM 2124 N N . ALA A 1 289 ? 9.462 -8.998 -20.263 1.00 96.94 289 ALA A N 1
ATOM 2125 C CA . ALA A 1 289 ? 8.892 -8.674 -21.568 1.00 96.94 289 ALA A CA 1
ATOM 2126 C C . ALA A 1 289 ? 7.543 -7.945 -21.442 1.00 96.94 289 ALA A C 1
ATOM 2128 O O . ALA A 1 289 ? 7.299 -6.963 -22.149 1.00 96.94 289 ALA A O 1
ATOM 2129 N N . ALA A 1 290 ? 6.679 -8.379 -20.518 1.00 97.00 290 ALA A N 1
ATOM 2130 C CA . ALA A 1 290 ? 5.405 -7.716 -20.258 1.00 97.00 290 ALA A CA 1
ATOM 2131 C C . ALA A 1 290 ? 5.609 -6.275 -19.762 1.00 97.00 290 ALA A C 1
ATOM 2133 O O . ALA A 1 290 ? 4.895 -5.377 -20.208 1.00 97.00 290 ALA A O 1
ATOM 2134 N N . VAL A 1 291 ? 6.605 -6.038 -18.901 1.00 96.94 291 VAL A N 1
ATOM 2135 C CA . VAL A 1 291 ? 6.979 -4.697 -18.419 1.00 96.94 291 VAL A CA 1
ATOM 2136 C C . VAL A 1 291 ? 7.547 -3.846 -19.556 1.00 96.94 291 VAL A C 1
ATOM 2138 O O . VAL A 1 291 ? 7.103 -2.718 -19.771 1.00 96.94 291 VAL A O 1
ATOM 2141 N N . ALA A 1 292 ? 8.493 -4.392 -20.319 1.00 95.31 292 ALA A N 1
ATOM 2142 C CA . ALA A 1 292 ? 9.182 -3.685 -21.393 1.00 95.31 292 ALA A CA 1
ATOM 2143 C C . ALA A 1 292 ? 8.268 -3.310 -22.570 1.00 95.31 292 ALA A C 1
ATOM 2145 O O . ALA A 1 292 ? 8.569 -2.353 -23.280 1.00 95.31 292 ALA A O 1
ATOM 2146 N N . SER A 1 293 ? 7.177 -4.053 -22.777 1.00 93.69 293 SER A N 1
ATOM 2147 C CA . SER A 1 293 ? 6.194 -3.809 -23.845 1.00 93.69 293 SER A CA 1
ATOM 2148 C C . SER A 1 293 ? 5.137 -2.751 -23.511 1.00 93.69 293 SER A C 1
ATOM 2150 O O . SER A 1 293 ? 4.321 -2.417 -24.366 1.00 93.69 293 SER A O 1
ATOM 2152 N N . GLN A 1 294 ? 5.122 -2.223 -22.283 1.00 92.88 294 GLN A N 1
ATOM 2153 C CA . GLN A 1 294 ? 4.159 -1.195 -21.895 1.00 92.88 294 GLN A CA 1
ATOM 2154 C C . GLN A 1 294 ? 4.418 0.118 -22.640 1.00 92.88 294 GLN A C 1
ATOM 2156 O O . GLN A 1 294 ? 5.548 0.600 -22.674 1.00 92.88 294 GLN A O 1
ATOM 2161 N N . GLU A 1 295 ? 3.367 0.750 -23.153 1.00 89.62 295 GLU A N 1
ATOM 2162 C CA . GLU A 1 295 ? 3.464 2.087 -23.743 1.00 89.62 295 GLU A CA 1
ATOM 2163 C C . GLU A 1 295 ? 3.370 3.166 -22.658 1.00 89.62 295 GLU A C 1
ATOM 2165 O O . GLU A 1 295 ? 2.411 3.228 -21.885 1.00 89.62 295 GLU A O 1
ATOM 2170 N N . LEU A 1 296 ? 4.374 4.038 -22.609 1.00 84.88 296 LEU A N 1
ATOM 2171 C CA . LEU A 1 296 ? 4.459 5.151 -21.676 1.00 84.88 296 LEU A CA 1
ATOM 2172 C C . LEU A 1 296 ? 3.951 6.416 -22.339 1.00 84.88 296 LEU A C 1
ATOM 2174 O O . LEU A 1 296 ? 4.554 6.937 -23.280 1.00 84.88 296 LEU A O 1
ATOM 2178 N N . ASN A 1 297 ? 2.844 6.928 -21.814 1.00 76.19 297 ASN A N 1
ATOM 2179 C CA . ASN A 1 297 ? 2.236 8.145 -22.324 1.00 76.19 297 ASN A CA 1
ATOM 2180 C C . ASN A 1 297 ? 2.762 9.397 -21.605 1.00 76.19 297 ASN A C 1
ATOM 2182 O O . ASN A 1 297 ? 3.371 9.336 -20.534 1.00 76.19 297 ASN A O 1
ATOM 2186 N N . LYS A 1 298 ? 2.435 10.565 -22.165 1.00 72.88 298 LYS A N 1
ATOM 2187 C CA . LYS A 1 298 ? 2.800 11.885 -21.631 1.00 72.88 298 LYS A CA 1
ATOM 2188 C C . LYS A 1 298 ? 2.505 12.077 -20.134 1.00 72.88 298 LYS A C 1
ATOM 2190 O O . LYS A 1 298 ? 3.234 12.805 -19.469 1.00 72.88 298 LYS A O 1
ATOM 2195 N N . ALA A 1 299 ? 1.463 11.455 -19.576 1.00 71.56 299 ALA A N 1
ATOM 2196 C CA . ALA A 1 299 ? 1.147 11.607 -18.154 1.00 71.56 299 ALA A CA 1
ATOM 2197 C C . ALA A 1 299 ? 2.186 10.937 -17.237 1.00 71.56 299 ALA A C 1
ATOM 2199 O O . ALA A 1 299 ? 2.336 11.358 -16.093 1.00 71.56 299 ALA A O 1
ATOM 2200 N N . GLN A 1 300 ? 2.900 9.924 -17.732 1.00 73.31 300 GLN A N 1
ATOM 2201 C CA . GLN A 1 300 ? 3.877 9.153 -16.960 1.00 73.31 300 GLN A CA 1
ATOM 2202 C C . GLN A 1 300 ? 5.304 9.690 -17.104 1.00 73.31 300 GLN A C 1
ATOM 2204 O O . GLN A 1 300 ? 6.068 9.657 -16.144 1.00 73.31 300 GLN A O 1
ATOM 2209 N N . ILE A 1 301 ? 5.662 10.178 -18.293 1.00 77.44 301 ILE A N 1
ATOM 2210 C CA . ILE A 1 301 ? 7.043 10.569 -18.637 1.00 77.44 301 ILE A CA 1
ATOM 2211 C C . ILE A 1 301 ? 7.198 12.049 -19.016 1.00 77.44 301 ILE A C 1
ATOM 2213 O O . ILE A 1 301 ? 8.315 12.513 -19.231 1.00 77.44 301 ILE A O 1
ATOM 2217 N N . GLY A 1 302 ? 6.101 12.809 -19.062 1.00 76.50 302 GLY A N 1
ATOM 2218 C CA . GLY A 1 302 ? 6.099 14.219 -19.448 1.00 76.50 302 GLY A CA 1
ATOM 2219 C C . GLY A 1 302 ? 6.147 14.448 -20.961 1.00 76.50 302 GLY A C 1
ATOM 2220 O O . GLY A 1 302 ? 5.926 13.541 -21.763 1.00 76.50 302 GLY A O 1
ATOM 2221 N N . ASP A 1 303 ? 6.397 15.699 -21.352 1.00 76.50 303 ASP A N 1
ATOM 2222 C CA . ASP A 1 303 ? 6.618 16.072 -22.752 1.00 76.50 303 ASP A CA 1
ATOM 2223 C C . ASP A 1 303 ? 8.029 15.675 -23.186 1.00 76.50 303 ASP A C 1
ATOM 2225 O O . ASP A 1 303 ? 9.013 16.296 -22.784 1.00 76.50 303 ASP A O 1
ATOM 2229 N N . VAL A 1 304 ? 8.122 14.636 -24.015 1.00 80.56 304 VAL A N 1
ATOM 2230 C CA . VAL A 1 304 ? 9.394 14.083 -24.486 1.00 80.56 304 VAL A CA 1
ATOM 2231 C C . VAL A 1 304 ? 9.516 14.289 -25.987 1.00 80.56 304 VAL A C 1
ATOM 2233 O O . VAL A 1 304 ? 8.696 13.798 -26.762 1.00 80.56 304 VAL A O 1
ATOM 2236 N N . ASN A 1 305 ? 10.567 14.994 -26.407 1.00 83.38 305 ASN A N 1
ATOM 2237 C CA . ASN A 1 305 ? 10.936 15.074 -27.813 1.00 83.38 305 ASN A CA 1
ATOM 2238 C C . ASN A 1 305 ? 11.840 13.888 -28.174 1.00 83.38 305 ASN A C 1
ATOM 2240 O O . ASN A 1 305 ? 13.025 13.881 -27.838 1.00 83.38 305 ASN A O 1
ATOM 2244 N N . LEU A 1 306 ? 11.273 12.904 -28.877 1.00 82.12 306 LEU A N 1
ATOM 2245 C CA . LEU A 1 306 ? 11.966 11.685 -29.306 1.00 82.12 306 LEU A CA 1
ATOM 2246 C C . LEU A 1 306 ? 13.237 11.966 -30.118 1.00 82.12 306 LEU A C 1
ATOM 2248 O O . LEU A 1 306 ? 14.220 11.241 -29.989 1.00 82.12 306 LEU A O 1
ATOM 2252 N N . GLU A 1 307 ? 13.247 13.027 -30.925 1.00 81.75 307 GLU A N 1
ATOM 2253 C CA . GLU A 1 307 ? 14.390 13.363 -31.779 1.00 81.75 307 GLU A CA 1
ATOM 2254 C C . GLU A 1 307 ? 15.601 13.859 -30.982 1.00 81.75 307 GLU A C 1
ATOM 2256 O O . GLU A 1 307 ? 16.731 13.747 -31.451 1.00 81.75 307 GLU A O 1
ATOM 2261 N N . GLN A 1 308 ? 15.369 14.380 -29.774 1.00 86.69 308 GLN A N 1
ATOM 2262 C CA . GLN A 1 308 ? 16.406 14.908 -28.884 1.00 86.69 308 GLN A CA 1
ATOM 2263 C C . GLN A 1 308 ? 16.924 13.866 -27.884 1.00 86.69 308 GLN A C 1
ATOM 2265 O O . GLN A 1 308 ? 17.852 14.153 -27.123 1.00 86.69 308 GLN A O 1
ATOM 2270 N N . LEU A 1 309 ? 16.336 12.667 -27.859 1.00 89.31 309 LEU A N 1
ATOM 2271 C CA . LEU A 1 309 ? 16.805 11.592 -26.996 1.00 89.31 309 LEU A CA 1
ATOM 2272 C C . LEU A 1 309 ? 18.174 11.092 -27.470 1.00 89.31 309 LEU A C 1
ATOM 2274 O O . LEU A 1 309 ? 18.402 10.861 -28.657 1.00 89.31 309 LEU A O 1
ATOM 2278 N N . ARG A 1 310 ? 19.085 10.899 -26.512 1.00 92.75 310 ARG A N 1
ATOM 2279 C CA . ARG A 1 310 ? 20.378 10.243 -26.759 1.00 92.75 310 ARG A CA 1
ATOM 2280 C C . ARG A 1 310 ? 20.155 8.788 -27.167 1.00 92.75 310 ARG A C 1
ATOM 2282 O O . ARG A 1 310 ? 19.140 8.207 -26.785 1.00 92.75 310 ARG A O 1
ATOM 2289 N N . GLY A 1 311 ? 21.093 8.195 -27.900 1.00 94.31 311 GLY A N 1
ATOM 2290 C CA . GLY A 1 311 ? 21.004 6.788 -28.271 1.00 94.31 311 GLY A CA 1
ATOM 2291 C C . GLY A 1 311 ? 21.218 5.844 -27.082 1.00 94.31 311 GLY A C 1
ATOM 2292 O O . GLY A 1 311 ? 21.441 6.268 -25.939 1.00 94.31 311 GLY A O 1
ATOM 2293 N N . LEU A 1 312 ? 21.164 4.539 -27.357 1.00 93.75 312 LEU A N 1
ATOM 2294 C CA . LEU A 1 312 ? 21.361 3.474 -26.365 1.00 93.75 312 LEU A CA 1
ATOM 2295 C C . LEU A 1 312 ? 22.702 3.577 -25.617 1.00 93.75 312 LEU A C 1
ATOM 2297 O O . LEU A 1 312 ? 22.800 3.134 -24.474 1.00 93.75 312 LEU A O 1
ATOM 2301 N N . GLU A 1 313 ? 23.721 4.213 -26.199 1.00 94.56 313 GLU A N 1
ATOM 2302 C CA . GLU A 1 313 ? 25.016 4.462 -25.559 1.00 94.56 313 GLU A CA 1
ATOM 2303 C C . GLU A 1 313 ? 24.908 5.256 -24.246 1.00 94.56 313 GLU A C 1
ATOM 2305 O O . GLU A 1 313 ? 25.775 5.149 -23.376 1.00 94.56 313 GLU A O 1
ATOM 2310 N N . ALA A 1 314 ? 23.825 6.013 -24.043 1.00 93.81 314 ALA A N 1
ATOM 2311 C CA . ALA A 1 314 ? 23.577 6.721 -22.789 1.00 93.81 314 ALA A CA 1
ATOM 2312 C C . ALA A 1 314 ? 23.338 5.779 -21.589 1.00 93.81 314 ALA A C 1
ATOM 2314 O O . ALA A 1 314 ? 23.479 6.210 -20.436 1.00 93.81 314 ALA A O 1
ATOM 2315 N N . LEU A 1 315 ? 22.996 4.509 -21.840 1.00 95.06 315 LEU A N 1
ATOM 2316 C CA . LEU A 1 315 ? 22.837 3.470 -20.818 1.00 95.06 315 LEU A CA 1
ATOM 2317 C C . LEU A 1 315 ? 24.182 2.906 -20.332 1.00 95.06 315 LEU A C 1
ATOM 2319 O O . LEU A 1 315 ? 24.231 2.294 -19.270 1.00 95.06 315 LEU A O 1
ATOM 2323 N N . CYS A 1 316 ? 25.289 3.163 -21.039 1.00 94.62 316 CYS A N 1
ATOM 2324 C CA . CYS A 1 316 ? 26.629 2.798 -20.564 1.00 94.62 316 CYS A CA 1
ATOM 2325 C C . CYS A 1 316 ? 27.032 3.580 -19.305 1.00 94.62 316 CYS A C 1
ATOM 2327 O O . CYS A 1 316 ? 27.922 3.156 -18.573 1.00 94.62 316 CYS A O 1
ATOM 2329 N N . GLN A 1 317 ? 26.390 4.726 -19.051 1.00 95.31 317 GLN A N 1
ATOM 2330 C CA . GLN A 1 317 ? 26.561 5.480 -17.814 1.00 95.31 317 GLN A CA 1
ATOM 2331 C C . GLN A 1 317 ? 25.642 4.900 -16.730 1.00 95.31 317 GLN A C 1
ATOM 2333 O O . GLN A 1 317 ? 24.415 4.927 -16.920 1.00 95.31 317 GLN A O 1
ATOM 2338 N N . PRO A 1 318 ? 26.199 4.418 -15.602 1.00 95.69 318 PRO A N 1
ATOM 2339 C CA . PRO A 1 318 ? 25.408 3.979 -14.459 1.00 95.69 318 PRO A CA 1
ATOM 2340 C C . PRO 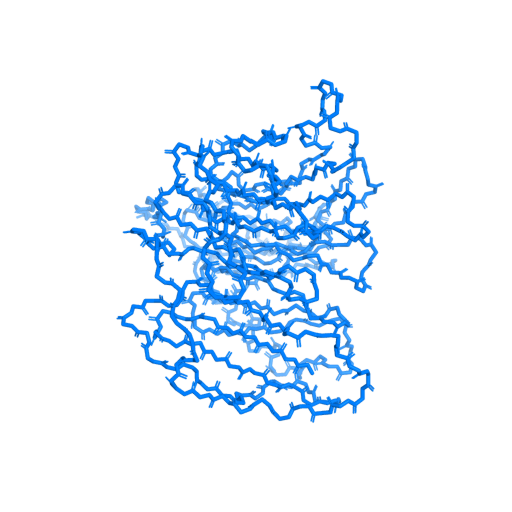A 1 318 ? 24.441 5.064 -13.981 1.00 95.69 318 PRO A C 1
ATOM 2342 O O . PRO A 1 318 ? 24.713 6.259 -14.125 1.00 95.69 318 PRO A O 1
ATOM 2345 N N . GLY A 1 319 ? 23.312 4.646 -13.414 1.00 94.31 319 GLY A N 1
ATOM 2346 C CA . GLY A 1 319 ? 22.413 5.562 -12.718 1.00 94.31 319 GLY A CA 1
ATOM 2347 C C . GLY A 1 319 ? 23.072 6.161 -11.477 1.00 94.31 319 GLY A C 1
ATOM 2348 O O . GLY A 1 319 ? 23.947 5.563 -10.850 1.00 94.31 319 GLY A O 1
ATOM 2349 N N . THR A 1 320 ? 22.640 7.364 -11.124 1.00 94.31 320 THR A N 1
ATOM 2350 C CA . THR A 1 320 ? 23.124 8.123 -9.963 1.00 94.31 320 THR A CA 1
ATOM 2351 C C . THR A 1 320 ? 22.338 7.825 -8.691 1.00 94.31 320 THR A C 1
ATOM 2353 O O . THR A 1 320 ? 22.838 8.045 -7.589 1.00 94.31 320 THR A O 1
ATOM 2356 N N . LYS A 1 321 ? 21.105 7.327 -8.833 1.00 93.56 321 LYS A N 1
ATOM 2357 C CA . LYS A 1 321 ? 20.225 6.953 -7.723 1.00 93.56 321 LYS A CA 1
ATOM 2358 C C . LYS A 1 321 ? 19.265 5.838 -8.120 1.00 93.56 321 LYS A C 1
ATOM 2360 O O . LYS A 1 321 ? 18.934 5.674 -9.293 1.00 93.56 321 LYS A O 1
ATOM 2365 N N . GLU A 1 322 ? 18.784 5.109 -7.120 1.00 95.69 322 GLU A N 1
ATOM 2366 C CA . GLU A 1 322 ? 17.768 4.078 -7.313 1.00 95.69 322 GLU A CA 1
ATOM 2367 C C . GLU A 1 322 ? 16.495 4.679 -7.926 1.00 95.69 322 GLU A C 1
ATOM 2369 O O . GLU A 1 322 ? 16.075 5.786 -7.571 1.00 95.69 322 GLU A O 1
ATOM 2374 N N . GLY A 1 323 ? 15.888 3.949 -8.864 1.00 93.25 323 GLY A N 1
ATOM 2375 C CA . GLY A 1 323 ? 14.676 4.341 -9.579 1.00 93.25 323 GLY A CA 1
ATOM 2376 C C . GLY A 1 323 ? 14.840 5.532 -10.526 1.00 93.25 323 GLY A C 1
ATOM 2377 O O . GLY A 1 323 ? 13.831 6.057 -10.997 1.00 93.25 323 GLY A O 1
ATOM 2378 N N . GLU A 1 324 ? 16.073 5.971 -10.814 1.00 94.38 324 GLU A N 1
ATOM 2379 C CA . GLU A 1 324 ? 16.338 6.936 -11.884 1.00 94.38 324 GLU A CA 1
ATOM 2380 C C . GLU A 1 324 ? 15.761 6.412 -13.201 1.00 94.38 324 GLU A C 1
ATOM 2382 O O . GLU A 1 324 ? 15.992 5.261 -13.561 1.00 94.38 324 GLU A O 1
ATOM 2387 N N . VAL A 1 325 ? 15.016 7.253 -13.919 1.00 93.56 325 VAL A N 1
ATOM 2388 C CA . VAL A 1 325 ? 14.490 6.921 -15.244 1.00 93.56 325 VAL A CA 1
ATOM 2389 C C . VAL A 1 325 ? 15.288 7.670 -16.297 1.00 93.56 325 VAL A C 1
ATOM 2391 O O . VAL A 1 325 ? 15.463 8.885 -16.208 1.00 93.56 325 VAL A O 1
ATOM 2394 N N . LYS A 1 326 ? 15.736 6.943 -17.316 1.00 93.88 326 LYS A N 1
ATOM 2395 C CA . LYS A 1 326 ? 16.435 7.483 -18.477 1.00 93.88 326 LYS A CA 1
ATOM 2396 C C . LYS A 1 326 ? 15.704 7.055 -19.739 1.00 93.88 326 LYS A C 1
ATOM 2398 O O . LYS A 1 326 ? 15.396 5.880 -19.919 1.00 93.88 326 LYS A O 1
ATOM 2403 N N . MET A 1 327 ? 15.422 8.021 -20.602 1.00 94.38 327 MET A N 1
ATOM 2404 C CA . MET A 1 327 ? 14.808 7.781 -21.904 1.00 94.38 327 MET A CA 1
ATOM 2405 C C . MET A 1 327 ? 15.873 7.871 -22.984 1.00 94.38 327 MET A C 1
ATOM 2407 O O . MET A 1 327 ? 16.706 8.780 -22.968 1.00 94.38 327 MET A O 1
ATOM 2411 N N . VAL A 1 328 ? 15.848 6.917 -23.902 1.00 94.56 328 VAL A N 1
ATOM 2412 C CA . VAL A 1 328 ? 16.832 6.771 -24.973 1.00 94.56 328 VAL A CA 1
ATOM 2413 C C . VAL A 1 328 ? 16.130 6.498 -26.293 1.00 94.56 328 VAL A C 1
ATOM 2415 O O . VAL A 1 328 ? 15.002 6.007 -26.326 1.00 94.56 328 VAL A O 1
ATOM 2418 N N . ARG A 1 329 ? 16.796 6.835 -27.391 1.00 93.38 329 ARG A N 1
ATOM 2419 C CA . ARG A 1 329 ? 16.352 6.539 -28.746 1.00 93.38 329 ARG A CA 1
ATOM 2420 C C . ARG A 1 329 ? 16.968 5.224 -29.210 1.00 93.38 329 ARG A C 1
ATOM 2422 O O . ARG A 1 329 ? 18.186 5.058 -29.184 1.00 93.38 329 ARG A O 1
ATOM 2429 N N . ASN A 1 330 ? 16.125 4.318 -29.684 1.00 92.06 330 ASN A N 1
ATOM 2430 C CA . ASN A 1 330 ? 16.510 3.058 -30.303 1.00 92.06 330 ASN A CA 1
ATOM 2431 C C . ASN A 1 330 ? 15.910 3.001 -31.718 1.00 92.06 330 ASN A C 1
ATOM 2433 O O . ASN A 1 330 ? 14.737 2.673 -31.908 1.00 92.06 330 ASN A O 1
ATOM 2437 N N . GLY A 1 331 ? 16.697 3.414 -32.717 1.00 87.81 331 GLY A N 1
ATOM 2438 C CA . GLY A 1 331 ? 16.203 3.629 -34.081 1.00 87.81 331 GLY A CA 1
ATOM 2439 C C . GLY A 1 331 ? 15.143 4.734 -34.128 1.00 87.81 331 GLY A C 1
ATOM 2440 O O . GLY A 1 331 ? 15.414 5.876 -33.754 1.00 87.81 331 GLY A O 1
ATOM 2441 N N . ASP A 1 332 ? 13.929 4.391 -34.556 1.00 83.75 332 ASP A N 1
ATOM 2442 C CA . ASP A 1 332 ? 12.785 5.317 -34.622 1.00 83.75 332 ASP A CA 1
ATOM 2443 C C . ASP A 1 332 ? 11.887 5.274 -33.377 1.00 83.75 332 ASP A C 1
ATOM 2445 O O . ASP A 1 332 ? 10.887 5.988 -33.303 1.00 83.75 332 ASP A O 1
ATOM 2449 N N . LYS A 1 333 ? 12.234 4.448 -32.384 1.00 87.44 333 LYS A N 1
ATOM 2450 C CA . LYS A 1 333 ? 11.477 4.308 -31.138 1.00 87.44 333 LYS A CA 1
ATOM 2451 C C . LYS A 1 333 ? 12.177 5.024 -29.991 1.00 87.44 333 LYS A C 1
ATOM 2453 O O . LYS A 1 333 ? 13.405 5.038 -29.910 1.00 87.44 333 LYS A O 1
ATOM 2458 N N . GLY A 1 334 ? 11.392 5.590 -29.081 1.00 91.56 334 GLY A N 1
ATOM 2459 C CA . GLY A 1 334 ? 11.878 5.951 -27.754 1.00 91.56 334 GLY A CA 1
ATOM 2460 C C . GLY A 1 334 ? 11.651 4.796 -26.788 1.00 91.56 334 GLY A C 1
ATOM 2461 O O . GLY A 1 334 ? 10.615 4.141 -26.837 1.00 91.56 334 GLY A O 1
ATOM 2462 N N . GLU A 1 335 ? 12.598 4.561 -25.894 1.00 94.94 335 GLU A N 1
ATOM 2463 C CA . GLU A 1 335 ? 12.520 3.540 -24.852 1.00 94.94 335 GLU A CA 1
ATOM 2464 C C . GLU A 1 335 ? 12.839 4.182 -23.503 1.00 94.94 335 GLU A C 1
ATOM 2466 O O . GLU A 1 335 ? 13.691 5.070 -23.413 1.00 94.94 335 GLU A O 1
ATOM 2471 N N . ALA A 1 336 ? 12.167 3.737 -22.445 1.00 94.88 336 ALA A N 1
ATOM 2472 C CA . ALA A 1 336 ? 12.458 4.168 -21.086 1.00 94.88 336 ALA A CA 1
ATOM 2473 C C . ALA A 1 336 ? 13.092 3.033 -20.288 1.00 94.88 336 ALA A C 1
ATOM 2475 O O . ALA A 1 336 ? 12.627 1.893 -20.312 1.00 94.88 336 ALA A O 1
ATOM 2476 N N . TYR A 1 337 ? 14.126 3.379 -19.532 1.00 96.50 337 TYR A N 1
ATOM 2477 C CA . TYR A 1 337 ? 14.859 2.475 -18.665 1.00 96.50 337 TYR A CA 1
ATOM 2478 C C . TYR A 1 337 ? 14.864 3.011 -17.241 1.00 96.50 337 TYR A C 1
ATOM 2480 O O . TYR A 1 337 ? 15.014 4.213 -17.032 1.00 96.50 337 TYR A O 1
ATOM 2488 N N . GLN A 1 338 ? 14.733 2.120 -16.266 1.00 96.06 338 GLN A N 1
ATOM 2489 C CA . GLN A 1 338 ? 14.863 2.429 -14.850 1.00 96.06 338 GLN A CA 1
ATOM 2490 C C . GLN A 1 338 ? 16.151 1.820 -14.301 1.00 96.06 338 GLN A C 1
ATOM 2492 O O . GLN A 1 338 ? 16.434 0.645 -14.532 1.00 96.06 338 GLN A O 1
ATOM 2497 N N . TRP A 1 339 ? 16.928 2.618 -13.573 1.00 96.88 339 TRP A N 1
ATOM 2498 C CA . TRP A 1 339 ? 18.064 2.129 -12.810 1.00 96.88 339 TRP A CA 1
ATOM 2499 C C . TRP A 1 339 ? 17.555 1.443 -11.553 1.00 96.88 339 TRP A C 1
ATOM 2501 O O . TRP A 1 339 ? 16.945 2.085 -10.694 1.00 96.88 339 TRP A O 1
ATOM 2511 N N . THR A 1 340 ? 17.800 0.145 -11.445 1.00 95.38 340 THR A N 1
ATOM 2512 C CA . THR A 1 340 ? 17.493 -0.594 -10.228 1.00 95.38 340 THR A CA 1
ATOM 2513 C C . THR A 1 340 ? 18.517 -1.681 -9.966 1.00 95.38 340 THR A C 1
ATOM 2515 O O . THR A 1 340 ? 18.996 -2.340 -10.895 1.00 95.38 340 THR A O 1
ATOM 2518 N N . MET A 1 341 ? 18.894 -1.837 -8.695 1.00 93.62 341 MET A N 1
ATOM 2519 C CA . MET A 1 341 ? 19.809 -2.893 -8.243 1.00 93.62 341 MET A CA 1
ATOM 2520 C C . MET A 1 341 ? 21.124 -2.950 -9.050 1.00 93.62 341 MET A C 1
ATOM 2522 O O . MET A 1 341 ? 21.667 -4.021 -9.311 1.00 93.62 341 MET A O 1
ATOM 2526 N N . GLY A 1 342 ? 21.638 -1.788 -9.469 1.00 94.69 342 GLY A N 1
ATOM 2527 C CA . GLY A 1 342 ? 22.913 -1.674 -10.186 1.00 94.69 342 GLY A CA 1
ATOM 2528 C C . GLY A 1 342 ? 22.853 -1.892 -11.704 1.00 94.69 342 GLY A C 1
ATOM 2529 O O . GLY A 1 342 ? 23.903 -2.068 -12.322 1.00 94.69 342 GLY A O 1
ATOM 2530 N N . SER A 1 343 ? 21.666 -1.888 -12.322 1.00 96.12 343 SER A N 1
ATOM 2531 C CA . SER A 1 343 ? 21.517 -2.061 -13.775 1.00 96.12 343 SER A CA 1
ATOM 2532 C C . SER A 1 343 ? 20.343 -1.267 -14.360 1.00 96.12 343 SER A C 1
ATOM 2534 O O . SER A 1 343 ? 19.392 -0.935 -13.653 1.00 96.12 343 SER A O 1
ATOM 2536 N N . TRP A 1 344 ? 20.399 -0.968 -15.663 1.00 97.19 344 TRP A N 1
ATOM 2537 C CA . TRP A 1 344 ? 19.280 -0.381 -16.409 1.00 97.19 344 TRP A CA 1
ATOM 2538 C C . TRP A 1 344 ? 18.320 -1.475 -16.880 1.00 97.19 344 TRP A C 1
ATOM 2540 O O . TRP A 1 344 ? 18.713 -2.351 -17.646 1.00 97.19 344 TRP A O 1
ATOM 2550 N N . GLN A 1 345 ? 17.057 -1.386 -16.471 1.00 96.06 345 GLN A N 1
ATOM 2551 C CA . GLN A 1 345 ? 15.982 -2.297 -16.869 1.00 96.06 345 GLN A CA 1
ATOM 2552 C C . GLN A 1 345 ? 14.974 -1.554 -17.746 1.00 96.06 345 GLN A C 1
ATOM 2554 O O . GLN A 1 345 ? 14.560 -0.451 -17.391 1.00 96.06 345 GLN A O 1
ATOM 2559 N N . LYS A 1 346 ? 14.581 -2.117 -18.896 1.00 96.56 346 LYS A N 1
ATOM 2560 C CA . LYS A 1 346 ? 13.589 -1.479 -19.779 1.00 96.56 346 LYS A CA 1
ATOM 2561 C C . LYS A 1 346 ? 12.209 -1.524 -19.116 1.00 96.56 346 LYS A C 1
ATOM 2563 O O . LYS A 1 346 ? 11.759 -2.587 -18.708 1.00 96.56 346 LYS A O 1
ATOM 2568 N N . ILE A 1 347 ? 11.531 -0.380 -19.042 1.00 95.31 347 ILE A N 1
ATOM 2569 C CA . ILE A 1 347 ? 10.232 -0.219 -18.360 1.00 95.31 347 ILE A CA 1
ATOM 2570 C C . ILE A 1 347 ? 9.086 0.219 -19.283 1.00 95.31 347 ILE A C 1
ATOM 2572 O O . ILE A 1 347 ? 7.988 0.529 -18.804 1.00 95.31 347 ILE A O 1
ATOM 2576 N N . GLY A 1 348 ? 9.343 0.290 -20.588 1.00 94.00 348 GLY A N 1
ATOM 2577 C CA . GLY A 1 348 ? 8.335 0.578 -21.599 1.00 94.00 348 GLY A CA 1
ATOM 2578 C C . GLY A 1 348 ? 8.878 1.291 -22.834 1.00 94.00 348 GLY A C 1
ATOM 2579 O O . GLY A 1 348 ? 10.024 1.754 -22.859 1.00 94.00 348 GLY A O 1
ATOM 2580 N N . ASP A 1 349 ? 8.014 1.407 -23.834 1.00 92.44 349 ASP A N 1
ATOM 2581 C CA . ASP A 1 349 ? 8.218 2.200 -25.042 1.00 92.44 349 ASP A CA 1
ATOM 2582 C C . ASP A 1 349 ? 7.617 3.601 -24.856 1.00 92.44 349 ASP A C 1
ATOM 2584 O O . ASP A 1 349 ? 6.520 3.769 -24.330 1.00 92.44 349 ASP A O 1
ATOM 2588 N N . VAL A 1 350 ? 8.342 4.632 -25.280 1.00 88.06 350 VAL A N 1
ATOM 2589 C CA . VAL A 1 350 ? 7.924 6.035 -25.193 1.00 88.06 350 VAL A CA 1
ATOM 2590 C C . VAL A 1 350 ? 7.115 6.387 -26.437 1.00 88.06 350 VAL A C 1
ATOM 2592 O O . VAL A 1 350 ? 7.657 6.420 -27.543 1.00 88.06 350 VAL A O 1
ATOM 2595 N N . ILE A 1 351 ? 5.834 6.710 -26.259 1.00 78.19 351 ILE A N 1
ATOM 2596 C CA . ILE A 1 351 ? 4.979 7.176 -27.355 1.00 78.19 351 ILE A CA 1
ATOM 2597 C C . ILE A 1 351 ? 4.932 8.709 -27.397 1.00 78.19 351 ILE A C 1
ATOM 2599 O O . ILE A 1 351 ? 4.502 9.377 -26.456 1.00 78.19 351 ILE A O 1
ATOM 2603 N N . GLY A 1 352 ? 5.375 9.287 -28.517 1.00 58.84 352 GLY A N 1
ATOM 2604 C CA . GLY A 1 352 ? 5.260 10.720 -28.786 1.00 58.84 352 GLY A CA 1
ATOM 2605 C C . GLY A 1 352 ? 3.847 11.060 -29.257 1.00 58.84 352 GLY A C 1
ATOM 2606 O O . GLY A 1 352 ? 3.498 10.794 -30.402 1.00 58.84 352 GLY A O 1
ATOM 2607 N N . GLY A 1 353 ? 3.004 11.630 -28.393 1.00 52.19 353 GLY A N 1
ATOM 2608 C CA . GLY A 1 353 ? 1.639 11.984 -28.789 1.00 52.19 353 GLY A CA 1
ATOM 2609 C C . GLY A 1 353 ? 0.822 12.709 -27.721 1.00 52.19 353 GLY A C 1
ATOM 2610 O O . GLY A 1 353 ? 0.998 12.515 -26.518 1.00 52.19 353 GLY A O 1
ATOM 2611 N N . VAL A 1 354 ? -0.099 13.565 -28.175 1.00 39.84 354 VAL A N 1
ATOM 2612 C CA . VAL A 1 354 ? -1.002 14.359 -27.329 1.00 39.84 354 VAL A CA 1
ATOM 2613 C C . VAL A 1 354 ? -2.084 13.455 -26.732 1.00 39.84 354 VAL A C 1
ATOM 2615 O O . VAL A 1 354 ? -3.143 13.265 -27.324 1.00 39.84 354 VAL A O 1
ATOM 2618 N N . ALA A 1 355 ? -1.853 12.925 -25.533 1.00 42.28 355 ALA A N 1
ATOM 2619 C CA . ALA A 1 355 ? -2.907 12.298 -24.739 1.00 42.28 355 ALA A CA 1
ATOM 2620 C C . ALA A 1 355 ? -3.489 13.299 -23.725 1.00 42.28 355 ALA A C 1
ATOM 2622 O O . ALA A 1 355 ? -2.768 13.879 -22.909 1.00 42.28 355 ALA A O 1
ATOM 2623 N N . LYS A 1 356 ? -4.817 13.486 -23.747 1.00 39.50 356 LYS A N 1
ATOM 2624 C CA . LYS A 1 356 ? -5.589 14.212 -22.721 1.00 39.50 356 LYS A CA 1
ATOM 2625 C C . LYS A 1 356 ? -5.707 13.356 -21.449 1.00 39.50 356 LYS A C 1
ATOM 2627 O O . LYS A 1 356 ? -6.779 12.856 -21.131 1.00 39.50 356 LYS A O 1
ATOM 2632 N N . GLY A 1 357 ? -4.612 13.170 -20.721 1.00 43.91 357 GLY A N 1
ATOM 2633 C CA . GLY A 1 357 ? -4.631 12.486 -19.429 1.00 43.91 357 GLY A CA 1
ATOM 2634 C C . GLY A 1 357 ? -4.974 13.452 -18.299 1.00 43.91 357 GLY A C 1
ATOM 2635 O O . GLY A 1 357 ? -4.080 14.057 -17.715 1.00 43.91 357 GLY A O 1
ATOM 2636 N N . LYS A 1 358 ? -6.258 13.619 -17.961 1.00 44.16 358 LYS A N 1
ATOM 2637 C CA . LYS A 1 358 ? -6.608 14.101 -16.613 1.00 44.16 358 LYS A CA 1
ATOM 2638 C C . LYS A 1 358 ? -6.251 12.972 -15.647 1.00 44.16 358 LYS A C 1
ATOM 2640 O O . LYS A 1 358 ? -6.641 11.840 -15.912 1.00 44.16 358 LYS A O 1
ATOM 2645 N N . LYS A 1 359 ? -5.558 13.269 -14.539 1.00 51.56 359 LYS A N 1
ATOM 2646 C CA . LYS A 1 359 ? -5.431 12.327 -13.413 1.00 51.56 359 LYS A CA 1
ATOM 2647 C C . LYS A 1 359 ? -6.845 11.888 -13.030 1.00 51.56 359 LYS A C 1
ATOM 2649 O O . LYS A 1 359 ? -7.616 12.691 -12.503 1.00 51.56 359 LYS A O 1
ATOM 2654 N N . GLN A 1 360 ? -7.216 10.666 -13.394 1.00 44.31 360 GLN A N 1
ATOM 2655 C CA . GLN A 1 360 ? -8.527 10.126 -13.087 1.00 44.31 360 GLN A CA 1
ATOM 2656 C C . GLN A 1 360 ? -8.454 9.600 -11.662 1.00 44.31 360 GLN A C 1
ATOM 2658 O O . GLN A 1 360 ? -7.666 8.711 -11.355 1.00 44.31 360 GLN A O 1
ATOM 2663 N N . LEU A 1 361 ? -9.229 10.210 -10.770 1.00 44.88 361 LEU A N 1
ATOM 2664 C CA . LEU A 1 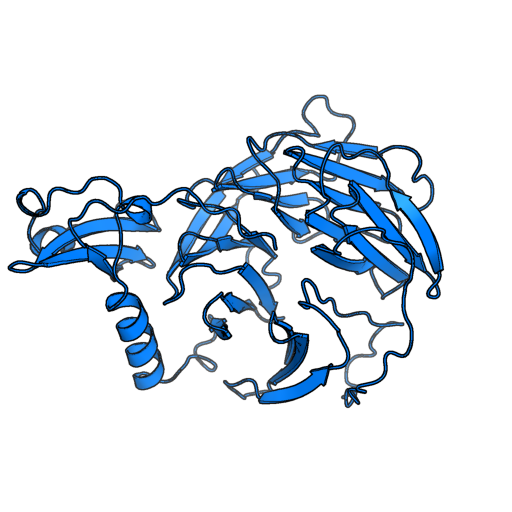361 ? -9.372 9.700 -9.419 1.00 44.88 361 LEU A CA 1
ATOM 2665 C C . LEU A 1 361 ? -10.145 8.384 -9.536 1.00 44.88 361 LEU A C 1
ATOM 2667 O O . LEU A 1 361 ? -11.351 8.398 -9.789 1.00 44.88 361 LEU A O 1
ATOM 2671 N N . TYR A 1 362 ? -9.459 7.252 -9.404 1.00 41.56 362 TYR A N 1
ATOM 2672 C CA . TYR A 1 362 ? -10.157 5.993 -9.216 1.00 41.56 362 TYR A CA 1
ATOM 2673 C C . TYR A 1 362 ? -10.825 6.067 -7.849 1.00 41.56 362 TYR A C 1
ATOM 2675 O O . TYR A 1 362 ? -10.175 6.182 -6.808 1.00 41.56 362 TYR A O 1
ATOM 2683 N N . GLN A 1 363 ? -12.150 6.108 -7.884 1.00 31.98 363 GLN A N 1
ATOM 2684 C CA . GLN A 1 363 ? -12.976 5.833 -6.730 1.00 31.98 363 GLN A CA 1
ATOM 2685 C C . GLN A 1 363 ? -12.662 4.393 -6.338 1.00 31.98 363 GLN A C 1
ATOM 2687 O O . GLN A 1 363 ? -13.001 3.479 -7.094 1.00 31.98 363 GLN A O 1
ATOM 2692 N N . GLY A 1 364 ? -11.847 4.262 -5.284 1.00 42.53 364 GLY A N 1
ATOM 2693 C CA . GLY A 1 364 ? -11.456 2.994 -4.674 1.00 42.53 364 GLY A CA 1
ATOM 2694 C C . GLY A 1 364 ? -12.680 2.133 -4.498 1.00 42.53 364 GLY A C 1
ATOM 2695 O O . GLY A 1 364 ? -13.597 2.632 -3.804 1.00 42.53 364 GLY A O 1
#